Protein AF-0000000084947543 (afdb_homodimer)

Secondary structure (DSSP, 8-state):
--EEEEEESSHHHHHHHHHHHHT-SS-SSEEEEEE--SSHHHHHHHHHTPPS-SEEEEEEEEEEES-GGGS-GGGSTT-EEEEEEEEETT----TT-TT--EE----SSS-EEEEEE-SS---S--PPTT-EEESSHHHHHHHS-TT-EEEEEEEEEES-SS---HHHHTTT---HHHHHHHTT-/--EEEEEESSHHHHHHHHHHHHT-SS-SSEEEEEE--SSHHHHHHHHHTPPS-SEEEEEEEEEEES-GGGS-GGGSTT-EEEEEEEEETT----TT-TT--EE---SSSS-EEEEEE-SS---S--PPTT-EEESSHHHHHHHS-TT-EEEEEEEEEES-SS---HHHHTTT---HHHHHHHHT-

Organism: Flavobacterium columnare (strain ATCC 49512 / CIP 103533 / TG 44/87) (NCBI:txid1041826)

pLDDT: mean 93.71, std 7.6, range [61.91, 98.94]

Nearest PDB structures (foldseek):
  4n0p-assembly5_E  TM=3.320E-01  e=2.459E-01  Caulobacter vibrioides CB15
  2jzo-assembly1_A  TM=3.786E-01  e=2.199E+00  Escherichia coli
  2jzn-assembly1_B  TM=3.788E-01  e=2.199E+00  Escherichia coli
  6vga-assembly1_A  TM=4.337E-01  e=5.154E+00  synthetic construct
  4n0p-assembly5_E  TM=3.320E-01  e=1.401E-01  Caulobacter vibrioides CB15

Structure (mmCIF, N/CA/C/O backbone):
data_AF-0000000084947543-model_v1
#
loop_
_entity.id
_entity.type
_entity.pdbx_description
1 polymer 'Nucleoside phosphorylase domain-containing protein'
#
loop_
_atom_site.group_PDB
_atom_site.id
_atom_site.type_symbol
_atom_site.label_atom_id
_atom_site.label_alt_id
_atom_site.label_comp_id
_atom_site.label_asym_id
_atom_site.label_entity_id
_atom_site.label_seq_id
_atom_site.pdbx_PDB_ins_code
_atom_site.Cartn_x
_atom_site.Cartn_y
_atom_site.Cartn_z
_atom_site.occupancy
_atom_site.B_iso_or_equiv
_atom_site.auth_seq_id
_atom_site.auth_comp_id
_atom_site.auth_asym_id
_atom_site.auth_atom_id
_atom_site.pdbx_PDB_model_num
ATOM 1 N N . MET A 1 1 ? 22.375 20.359 12.75 1 90.81 1 MET A N 1
ATOM 2 C CA . MET A 1 1 ? 21.719 20.594 11.461 1 90.81 1 MET A CA 1
ATOM 3 C C . MET A 1 1 ? 21.406 19.281 10.766 1 90.81 1 MET A C 1
ATOM 5 O O . MET A 1 1 ? 22.297 18.484 10.484 1 90.81 1 MET A O 1
ATOM 9 N N . ALA A 1 2 ? 20.062 19 10.68 1 95.94 2 ALA A N 1
ATOM 10 C CA . ALA A 1 2 ? 19.625 17.766 10.031 1 95.94 2 ALA A CA 1
ATOM 11 C C . ALA A 1 2 ? 19.125 18.047 8.617 1 95.94 2 ALA A C 1
ATOM 13 O O . ALA A 1 2 ? 18.641 19.141 8.32 1 95.94 2 ALA A O 1
ATOM 14 N N . LYS A 1 3 ? 19.375 17.094 7.762 1 98.12 3 LYS A N 1
ATOM 15 C CA . LYS A 1 3 ? 18.734 17.078 6.453 1 98.12 3 LYS A CA 1
ATOM 16 C C . LYS A 1 3 ? 17.328 16.484 6.531 1 98.12 3 LYS A C 1
ATOM 18 O O . LYS A 1 3 ? 17.172 15.281 6.758 1 98.12 3 LYS A O 1
ATOM 23 N N . ILE A 1 4 ? 16.344 17.328 6.285 1 98.5 4 ILE A N 1
ATOM 24 C CA . ILE A 1 4 ? 14.969 16.906 6.473 1 98.5 4 ILE A CA 1
ATOM 25 C C . ILE A 1 4 ? 14.25 16.859 5.121 1 98.5 4 ILE A C 1
ATOM 27 O O . ILE A 1 4 ? 14.297 17.828 4.363 1 98.5 4 ILE A O 1
ATOM 31 N N . ILE A 1 5 ? 13.68 15.734 4.805 1 98.88 5 ILE A N 1
ATOM 32 C CA . ILE A 1 5 ? 12.758 15.648 3.676 1 98.88 5 ILE A CA 1
ATOM 33 C C . ILE A 1 5 ? 11.336 15.891 4.16 1 98.88 5 ILE A C 1
ATOM 35 O O . ILE A 1 5 ? 10.875 15.258 5.113 1 98.88 5 ILE A O 1
ATOM 39 N N . ILE A 1 6 ? 10.68 16.812 3.555 1 98.88 6 ILE A N 1
ATOM 40 C CA . ILE A 1 6 ? 9.234 16.938 3.734 1 98.88 6 ILE A CA 1
ATOM 41 C C . ILE A 1 6 ? 8.508 16.328 2.543 1 98.88 6 ILE A C 1
ATOM 43 O O . ILE A 1 6 ? 8.617 16.812 1.417 1 98.88 6 ILE A O 1
ATOM 47 N N . LEU A 1 7 ? 7.852 15.266 2.795 1 98.88 7 LEU A N 1
ATOM 48 C CA . LEU A 1 7 ? 7.055 14.562 1.793 1 98.88 7 LEU A CA 1
ATOM 49 C C . LEU A 1 7 ? 5.613 15.07 1.796 1 98.88 7 LEU A C 1
ATOM 51 O O . LEU A 1 7 ? 4.93 14.992 2.818 1 98.88 7 LEU A O 1
ATOM 55 N N . THR A 1 8 ? 5.16 15.586 0.722 1 98.75 8 THR A N 1
ATOM 56 C CA . THR A 1 8 ? 3.789 16.078 0.616 1 98.75 8 THR A CA 1
ATOM 57 C C . THR A 1 8 ? 3.023 15.312 -0.462 1 98.75 8 THR A C 1
ATOM 59 O O . THR A 1 8 ? 3.566 15.031 -1.532 1 98.75 8 THR A O 1
ATOM 62 N N . PRO A 1 9 ? 1.768 15.078 -0.259 1 96.44 9 PRO A N 1
ATOM 63 C CA . PRO A 1 9 ? 0.987 14.352 -1.264 1 96.44 9 PRO A CA 1
ATOM 64 C C . PRO A 1 9 ? 0.654 15.203 -2.482 1 96.44 9 PRO A C 1
ATOM 66 O O . PRO A 1 9 ? 0.551 14.688 -3.598 1 96.44 9 PRO A O 1
ATOM 69 N N . MET A 1 10 ? 0.485 16.516 -2.322 1 95.62 10 MET A N 1
ATOM 70 C CA . MET A 1 10 ? 0.017 17.359 -3.41 1 95.62 10 MET A CA 1
ATOM 71 C C . MET A 1 10 ? 0.972 18.531 -3.637 1 95.62 10 MET A C 1
ATOM 73 O O . MET A 1 10 ? 1.604 19.016 -2.693 1 95.62 10 MET A O 1
ATOM 77 N N . GLU A 1 11 ? 0.903 19.078 -4.848 1 96.5 11 GLU A N 1
ATOM 78 C CA . GLU A 1 11 ? 1.71 20.234 -5.215 1 96.5 11 GLU A CA 1
ATOM 79 C C . GLU A 1 11 ? 1.32 21.469 -4.395 1 96.5 11 GLU A C 1
ATOM 81 O O . GLU A 1 11 ? 2.184 22.25 -3.982 1 96.5 11 GLU A O 1
ATOM 86 N N . ILE A 1 12 ? 0.091 21.609 -4.137 1 96.75 12 ILE A N 1
ATOM 87 C CA . ILE A 1 12 ? -0.371 22.766 -3.373 1 96.75 12 ILE A CA 1
ATOM 88 C C . ILE A 1 12 ? 0.227 22.734 -1.969 1 96.75 12 ILE A C 1
ATOM 90 O O . ILE A 1 12 ? 0.534 23.781 -1.391 1 96.75 12 ILE A O 1
ATOM 94 N N . GLU A 1 13 ? 0.415 21.578 -1.429 1 98.19 13 GLU A N 1
ATOM 95 C CA . GLU A 1 13 ? 1.025 21.438 -0.111 1 98.19 13 GLU A CA 1
ATOM 96 C C . GLU A 1 13 ? 2.506 21.812 -0.145 1 98.19 13 GLU A C 1
ATOM 98 O O . GLU A 1 13 ? 3.01 22.453 0.779 1 98.19 13 GLU A O 1
ATOM 103 N N . LYS A 1 14 ? 3.152 21.375 -1.197 1 98.69 14 LYS A N 1
ATOM 104 C CA . LYS A 1 14 ? 4.539 21.797 -1.386 1 98.69 14 LYS A CA 1
ATOM 105 C C . LYS A 1 14 ? 4.672 23.312 -1.372 1 98.69 14 LYS A C 1
ATOM 107 O O . LYS A 1 14 ? 5.535 23.859 -0.684 1 98.69 14 LYS A O 1
ATOM 112 N N . LYS A 1 15 ? 3.811 23.922 -2.086 1 98.38 15 LYS A N 1
ATOM 113 C CA . LYS A 1 15 ? 3.852 25.375 -2.154 1 98.38 15 LYS A CA 1
ATOM 114 C C . LYS A 1 15 ? 3.627 26 -0.78 1 98.38 15 LYS A C 1
ATOM 116 O O . LYS A 1 15 ? 4.27 27 -0.431 1 98.38 15 LYS A O 1
ATOM 121 N N . LYS A 1 16 ? 2.793 25.438 -0.05 1 98.56 16 LYS A N 1
ATOM 122 C CA . LYS A 1 16 ? 2.518 25.953 1.289 1 98.56 16 LYS A CA 1
ATOM 123 C C . LYS A 1 16 ? 3.721 25.766 2.209 1 98.56 16 LYS A C 1
ATOM 125 O O . LYS A 1 16 ? 4.031 26.625 3.023 1 98.56 16 LYS A O 1
ATOM 130 N N . VAL A 1 17 ? 4.383 24.656 2.084 1 98.75 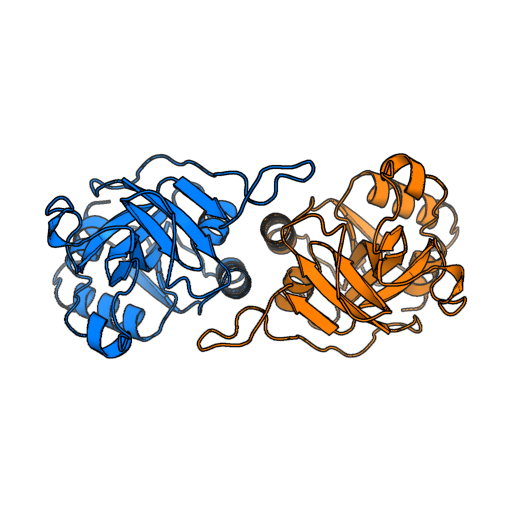17 VAL A N 1
ATOM 131 C CA . VAL A 1 17 ? 5.602 24.422 2.854 1 98.75 17 VAL A CA 1
ATOM 132 C C . VAL A 1 17 ? 6.672 25.438 2.451 1 98.75 17 VAL A C 1
ATOM 134 O O . VAL A 1 17 ? 7.328 26.031 3.312 1 98.75 17 VAL A O 1
ATOM 137 N N . GLU A 1 18 ? 6.828 25.609 1.174 1 98.5 18 GLU A N 1
ATOM 138 C CA . GLU A 1 18 ? 7.812 26.562 0.676 1 98.5 18 GLU A CA 1
ATOM 139 C C . GLU A 1 18 ? 7.535 27.969 1.205 1 98.5 18 GLU A C 1
ATOM 141 O O . GLU A 1 18 ? 8.461 28.672 1.618 1 98.5 18 GLU A O 1
ATOM 146 N N . THR A 1 19 ? 6.301 28.312 1.148 1 98.44 19 THR A N 1
ATOM 147 C CA . THR A 1 19 ? 5.91 29.609 1.665 1 98.44 19 THR A CA 1
ATOM 148 C C . THR A 1 19 ? 6.234 29.734 3.152 1 98.44 19 THR A C 1
ATOM 150 O O . THR A 1 19 ? 6.766 30.75 3.6 1 98.44 19 THR A O 1
ATOM 153 N N . ALA A 1 20 ? 5.961 28.734 3.906 1 98.44 20 ALA A N 1
ATOM 154 C CA . ALA A 1 20 ? 6.242 28.734 5.34 1 98.44 20 ALA A CA 1
ATOM 155 C C . ALA A 1 20 ? 7.738 28.875 5.602 1 98.44 20 ALA A C 1
ATOM 157 O O . ALA A 1 20 ? 8.156 29.672 6.445 1 98.44 20 ALA A O 1
ATOM 158 N N . LEU A 1 21 ? 8.539 28.125 4.871 1 98.19 21 LEU A N 1
ATOM 159 C CA . LEU A 1 21 ? 9.984 28.156 5.039 1 98.19 21 LEU A CA 1
ATOM 160 C C . LEU A 1 21 ? 10.539 29.531 4.703 1 98.19 21 LEU A C 1
ATOM 162 O O . LEU A 1 21 ? 11.453 30.016 5.375 1 98.19 21 LEU A O 1
ATOM 166 N N . SER A 1 22 ? 9.969 30.141 3.691 1 97.69 22 SER A N 1
ATOM 167 C CA . SER A 1 22 ? 10.461 31.438 3.232 1 97.69 22 SER A CA 1
ATOM 168 C C . SER A 1 22 ? 10.18 32.531 4.266 1 97.69 22 SER A C 1
ATOM 170 O O . SER A 1 22 ? 10.797 33.594 4.227 1 97.69 22 SER A O 1
ATOM 172 N N . GLN A 1 23 ? 9.273 32.281 5.113 1 97.12 23 GLN A N 1
ATOM 173 C CA . GLN A 1 23 ? 8.914 33.25 6.129 1 97.12 23 GLN A CA 1
ATOM 174 C C . GLN A 1 23 ? 9.883 33.219 7.309 1 97.12 23 GLN A C 1
ATOM 176 O O . GLN A 1 23 ? 9.867 34.094 8.164 1 97.12 23 GLN A O 1
ATOM 181 N N . LEU A 1 24 ? 10.672 32.156 7.316 1 95.69 24 LEU A N 1
ATOM 182 C CA . LEU A 1 24 ? 11.633 32 8.406 1 95.69 24 LEU A CA 1
ATOM 183 C C . LEU A 1 24 ? 13.031 32.406 7.961 1 95.69 24 LEU A C 1
ATOM 185 O O . LEU A 1 24 ? 13.492 32 6.891 1 95.69 24 LEU A O 1
ATOM 189 N N . SER A 1 25 ? 13.727 33.312 8.602 1 89.75 25 SER A N 1
ATOM 190 C CA . SER A 1 25 ? 15 33.875 8.188 1 89.75 25 SER A CA 1
ATOM 191 C C . SER A 1 25 ? 16.172 32.969 8.555 1 89.75 25 SER A C 1
ATOM 193 O O . SER A 1 25 ? 17.172 32.938 7.836 1 89.75 25 SER A O 1
ATOM 195 N N . ASN A 1 26 ? 16.094 32.281 9.633 1 90.88 26 ASN A N 1
ATOM 196 C CA . ASN A 1 26 ? 17.188 31.438 10.102 1 90.88 26 ASN A CA 1
ATOM 197 C C . ASN A 1 26 ? 16.734 30 10.344 1 90.88 26 ASN A C 1
ATOM 199 O O . ASN A 1 26 ? 16.359 29.641 11.461 1 90.88 26 ASN A O 1
ATOM 203 N N . LEU A 1 27 ? 16.906 29.219 9.305 1 95.06 27 LEU A N 1
ATOM 204 C CA . LEU A 1 27 ? 16.531 27.828 9.438 1 95.06 27 LEU A CA 1
ATOM 205 C C . LEU A 1 27 ? 17.625 27.016 10.125 1 95.06 27 LEU A C 1
ATOM 207 O O . LEU A 1 27 ? 18.812 27.172 9.797 1 95.06 27 LEU A O 1
ATOM 211 N N . THR A 1 28 ? 17.281 26.219 11.016 1 96.44 28 THR A N 1
ATOM 212 C CA . THR A 1 28 ? 18.203 25.344 11.734 1 96.44 28 THR A CA 1
ATOM 213 C C . THR A 1 28 ? 18.562 24.125 10.898 1 96.44 28 THR A C 1
ATOM 215 O O . THR A 1 28 ? 19.672 23.594 11.016 1 96.44 28 THR A O 1
ATOM 218 N N . HIS A 1 29 ? 17.625 23.719 10.086 1 97.56 29 HIS A N 1
ATOM 219 C CA . HIS A 1 29 ? 17.781 22.516 9.289 1 97.56 29 HIS A CA 1
ATOM 220 C C . HIS A 1 29 ? 17.75 22.844 7.797 1 97.56 29 HIS A C 1
ATOM 222 O O . HIS A 1 29 ? 17.484 23.969 7.406 1 97.56 29 HIS A O 1
ATOM 228 N N . SER A 1 30 ? 18.203 21.891 7.027 1 97.62 30 SER A N 1
ATOM 229 C CA . SER A 1 30 ? 18.016 21.969 5.582 1 97.62 30 SER A CA 1
ATOM 230 C C . SER A 1 30 ? 16.812 21.141 5.133 1 97.62 30 SER A C 1
ATOM 232 O O . SER A 1 30 ? 16.562 20.047 5.672 1 97.62 30 SER A O 1
ATOM 234 N N . TYR A 1 31 ? 16.172 21.703 4.203 1 98 31 TYR A N 1
ATOM 235 C CA . TYR A 1 31 ? 14.922 21.078 3.811 1 98 31 TYR A CA 1
ATOM 236 C C . TYR A 1 31 ? 14.922 20.75 2.322 1 98 31 TYR A C 1
ATOM 238 O O . TYR A 1 31 ? 15.398 21.531 1.505 1 98 31 TYR A O 1
ATOM 246 N N . HIS A 1 32 ? 14.445 19.578 1.98 1 98.5 32 HIS A N 1
ATOM 247 C CA . HIS A 1 32 ? 14.102 19.156 0.627 1 98.5 32 HIS A CA 1
ATOM 248 C C . HIS A 1 32 ? 12.656 18.672 0.548 1 98.5 32 HIS A C 1
ATOM 250 O O . HIS A 1 32 ? 12.25 17.797 1.303 1 98.5 32 HIS A O 1
ATOM 256 N N . ILE A 1 33 ? 11.891 19.312 -0.325 1 98.69 33 ILE A N 1
ATOM 257 C CA . ILE A 1 33 ? 10.477 18.984 -0.412 1 98.69 33 ILE A CA 1
ATOM 258 C C . ILE A 1 33 ? 10.234 18.047 -1.602 1 98.69 33 ILE A C 1
ATOM 260 O O . ILE A 1 33 ? 10.648 18.359 -2.725 1 98.69 33 ILE A O 1
ATOM 264 N N . VAL A 1 34 ? 9.562 16.922 -1.383 1 98.69 34 VAL A N 1
ATOM 265 C CA . VAL A 1 34 ? 9.234 15.938 -2.41 1 98.69 34 VAL A CA 1
ATOM 266 C C . VAL A 1 34 ? 7.723 15.742 -2.477 1 98.69 34 VAL A C 1
ATOM 268 O O . VAL A 1 34 ? 7.07 15.539 -1.449 1 98.69 34 VAL A O 1
ATOM 271 N N . VAL A 1 35 ? 7.18 15.859 -3.641 1 98.19 35 VAL A N 1
ATOM 272 C CA . VAL A 1 35 ? 5.766 15.57 -3.85 1 98.19 35 VAL A CA 1
ATOM 273 C C . VAL A 1 35 ? 5.586 14.102 -4.223 1 98.19 35 VAL A C 1
ATOM 275 O O . VAL A 1 35 ? 6.098 13.648 -5.254 1 98.19 35 VAL A O 1
ATOM 278 N N . SER A 1 36 ? 4.863 13.375 -3.414 1 96.06 36 SER A N 1
ATOM 279 C CA . SER A 1 36 ? 4.715 11.938 -3.637 1 96.06 36 SER A CA 1
ATOM 280 C C . SER A 1 36 ? 3.537 11.641 -4.559 1 96.06 36 SER A C 1
ATOM 282 O O . SER A 1 36 ? 3.562 10.664 -5.309 1 96.06 36 SER A O 1
ATOM 284 N N . GLY A 1 37 ? 2.527 12.461 -4.535 1 93.62 37 GLY A N 1
ATOM 285 C CA . GLY A 1 37 ? 1.223 12.062 -5.039 1 93.62 37 GLY A CA 1
ATOM 286 C C . GLY A 1 37 ? 0.333 11.453 -3.971 1 93.62 37 GLY A C 1
ATOM 287 O O . GLY A 1 37 ? 0.762 11.266 -2.83 1 93.62 37 GLY A O 1
ATOM 288 N N . ILE A 1 38 ? -0.858 11.117 -4.375 1 93 38 ILE A N 1
ATOM 289 C CA . ILE A 1 38 ? -1.858 10.688 -3.402 1 93 38 ILE A CA 1
ATOM 290 C C . ILE A 1 38 ? -2.072 9.18 -3.508 1 93 38 ILE A C 1
ATOM 292 O O . ILE A 1 38 ? -2.271 8.648 -4.605 1 93 38 ILE A O 1
ATOM 296 N N . GLY A 1 39 ? -1.998 8.586 -2.408 1 93.56 39 GLY A N 1
ATOM 297 C CA . GLY A 1 39 ? -2.316 7.168 -2.383 1 93.56 39 GLY A CA 1
ATOM 298 C C . GLY A 1 39 ? -1.229 6.324 -1.749 1 93.56 39 GLY A C 1
ATOM 299 O O . GLY A 1 39 ? -0.09 6.777 -1.603 1 93.56 39 GLY A O 1
ATOM 300 N N . ARG A 1 40 ? -1.516 5.098 -1.408 1 95.06 40 ARG A N 1
ATOM 301 C CA . ARG A 1 40 ? -0.632 4.195 -0.675 1 95.06 40 ARG A CA 1
ATOM 302 C C . ARG A 1 40 ? 0.532 3.74 -1.548 1 95.06 40 ARG A C 1
ATOM 304 O O . ARG A 1 40 ? 1.692 3.822 -1.137 1 95.06 40 ARG A O 1
ATOM 311 N N . GLU A 1 41 ? 0.244 3.383 -2.789 1 96.06 41 GLU A N 1
ATOM 312 C CA . GLU A 1 41 ? 1.297 2.836 -3.639 1 96.06 41 GLU A CA 1
ATOM 313 C C . GLU A 1 41 ? 2.254 3.93 -4.105 1 96.06 41 GLU A C 1
ATOM 315 O O . GLU A 1 41 ? 3.467 3.713 -4.176 1 96.06 41 GLU A O 1
ATOM 320 N N . ILE A 1 42 ? 1.704 5.047 -4.402 1 95.12 42 ILE A N 1
ATOM 321 C CA . ILE A 1 42 ? 2.582 6.113 -4.871 1 95.12 42 ILE A CA 1
ATOM 322 C C . ILE A 1 42 ? 3.436 6.625 -3.713 1 95.12 42 ILE A C 1
ATOM 324 O O . ILE A 1 42 ? 4.59 7.008 -3.906 1 95.12 42 ILE A O 1
ATOM 328 N N . THR A 1 43 ? 2.891 6.641 -2.533 1 96.88 43 THR A N 1
ATOM 329 C CA . THR A 1 43 ? 3.68 6.957 -1.346 1 96.88 43 THR A CA 1
ATOM 330 C C . THR A 1 43 ? 4.82 5.957 -1.172 1 96.88 43 THR A C 1
ATOM 332 O O . THR A 1 43 ? 5.969 6.352 -0.958 1 96.88 43 THR A O 1
ATOM 335 N N . ALA A 1 44 ? 4.484 4.715 -1.306 1 97.69 44 ALA A N 1
ATOM 336 C CA . ALA A 1 44 ? 5.5 3.67 -1.188 1 97.69 44 ALA A CA 1
ATOM 337 C C . ALA A 1 44 ? 6.598 3.852 -2.234 1 97.69 44 ALA A C 1
ATOM 339 O O . ALA A 1 44 ? 7.785 3.799 -1.911 1 97.69 44 ALA A O 1
ATOM 340 N N . LYS A 1 45 ? 6.195 4.086 -3.461 1 97.06 45 LYS A N 1
ATOM 341 C CA . LYS A 1 45 ? 7.156 4.258 -4.543 1 97.06 45 LYS A CA 1
ATOM 342 C C . LYS A 1 45 ? 8.086 5.438 -4.27 1 97.06 45 LYS A C 1
ATOM 344 O O . LYS A 1 45 ? 9.297 5.352 -4.508 1 97.06 45 LYS A O 1
ATOM 349 N N . THR A 1 46 ? 7.516 6.477 -3.805 1 97.94 46 THR A N 1
ATOM 350 C CA . THR A 1 46 ? 8.312 7.66 -3.506 1 97.94 46 THR A CA 1
ATOM 351 C C . THR A 1 46 ? 9.297 7.379 -2.371 1 97.94 46 THR A C 1
ATOM 353 O O . THR A 1 46 ? 10.461 7.77 -2.443 1 97.94 46 THR A O 1
ATOM 356 N N . LEU A 1 47 ? 8.82 6.652 -1.327 1 98 47 LEU A N 1
ATOM 357 C CA . LEU A 1 47 ? 9.688 6.324 -0.197 1 98 47 LEU A CA 1
ATOM 358 C C . LEU A 1 47 ? 10.859 5.457 -0.644 1 98 47 LEU A C 1
ATOM 360 O O . LEU A 1 47 ? 11.969 5.594 -0.127 1 98 47 LEU A O 1
ATOM 364 N N . MET A 1 48 ? 10.625 4.59 -1.643 1 95.75 48 MET A N 1
ATOM 365 C CA . MET A 1 48 ? 11.656 3.695 -2.168 1 95.75 48 MET A CA 1
ATOM 366 C C . MET A 1 48 ? 12.766 4.484 -2.854 1 95.75 48 MET A C 1
ATOM 368 O O . MET A 1 48 ? 13.867 3.977 -3.041 1 95.75 48 MET A O 1
ATOM 372 N N . ASN A 1 49 ? 12.445 5.727 -3.205 1 96.31 49 ASN A N 1
ATOM 373 C CA . ASN A 1 49 ? 13.367 6.457 -4.066 1 96.31 49 ASN A CA 1
ATOM 374 C C . ASN A 1 49 ? 13.812 7.77 -3.424 1 96.31 49 ASN A C 1
ATOM 376 O O . ASN A 1 49 ? 14.312 8.664 -4.109 1 96.31 49 ASN A O 1
ATOM 380 N N . LEU A 1 50 ? 13.633 7.875 -2.133 1 97.38 50 LEU A N 1
ATOM 381 C CA . LEU A 1 50 ? 14.031 9.109 -1.465 1 97.38 50 LEU A CA 1
ATOM 382 C C . LEU A 1 50 ? 15.555 9.242 -1.434 1 97.38 50 LEU A C 1
ATOM 384 O O . LEU A 1 50 ? 16.266 8.258 -1.23 1 97.38 50 LEU A O 1
ATOM 388 N N . PRO A 1 51 ? 16.062 10.453 -1.6 1 96.62 51 PRO A N 1
ATOM 389 C CA . PRO A 1 51 ? 17.484 10.664 -1.399 1 96.62 51 PRO A CA 1
ATOM 390 C C . PRO A 1 51 ? 17.906 10.531 0.063 1 96.62 51 PRO A C 1
ATOM 392 O O . PRO A 1 51 ? 17.047 10.438 0.948 1 96.62 51 PRO A O 1
ATOM 395 N N . ALA A 1 52 ? 19.203 10.453 0.237 1 96.88 52 ALA A N 1
ATOM 396 C CA . ALA A 1 52 ? 19.734 10.367 1.598 1 96.88 52 ALA A CA 1
ATOM 397 C C . ALA A 1 52 ? 19.219 11.523 2.451 1 96.88 52 ALA A C 1
ATOM 399 O O . ALA A 1 52 ? 19.156 12.672 1.989 1 96.88 52 ALA A O 1
ATOM 400 N N . HIS A 1 53 ? 18.828 11.211 3.678 1 98.19 53 HIS A N 1
ATOM 401 C CA . HIS A 1 53 ? 18.281 12.188 4.613 1 98.19 53 HIS A CA 1
ATOM 402 C C . HIS A 1 53 ? 18.391 11.695 6.055 1 98.19 53 HIS A C 1
ATOM 404 O O . HIS A 1 53 ? 18.609 10.5 6.293 1 98.19 53 HIS A O 1
ATOM 410 N N . ASP A 1 54 ? 18.297 12.617 6.957 1 98.38 54 ASP A N 1
ATOM 411 C CA . ASP A 1 54 ? 18.328 12.281 8.375 1 98.38 54 ASP A CA 1
ATOM 412 C C . ASP A 1 54 ? 16.922 12.047 8.914 1 98.38 54 ASP A C 1
ATOM 414 O O . ASP A 1 54 ? 16.734 11.281 9.867 1 98.38 54 ASP A O 1
ATOM 418 N N . LEU A 1 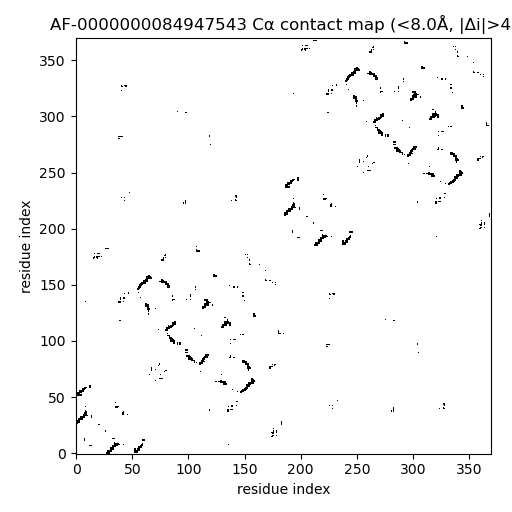55 ? 15.969 12.727 8.359 1 98.56 55 LEU A N 1
ATOM 419 C CA . LEU A 1 55 ? 14.586 12.719 8.82 1 98.56 55 LEU A CA 1
ATOM 420 C C . LEU A 1 55 ? 13.625 12.93 7.656 1 98.56 55 LEU A C 1
ATOM 422 O O . LEU A 1 55 ? 13.867 13.781 6.797 1 98.56 55 LEU A O 1
ATOM 426 N N . CYS A 1 56 ? 12.586 12.133 7.613 1 98.81 56 CYS A N 1
ATOM 427 C CA . CYS A 1 56 ? 11.5 12.328 6.66 1 98.81 56 CYS A CA 1
ATOM 428 C C . CYS A 1 56 ? 10.188 12.594 7.383 1 98.81 56 CYS A C 1
ATOM 430 O O . CYS A 1 56 ? 9.789 11.828 8.258 1 98.81 56 CYS A O 1
ATOM 432 N N . VAL A 1 57 ? 9.547 13.625 7.031 1 98.88 57 VAL A N 1
ATOM 433 C CA . VAL A 1 57 ? 8.258 13.984 7.605 1 98.88 57 VAL A CA 1
ATOM 434 C C . VAL A 1 57 ? 7.195 14.008 6.512 1 98.88 57 VAL A C 1
ATOM 436 O O . VAL A 1 57 ? 7.309 14.758 5.539 1 98.88 57 VAL A O 1
ATOM 439 N N . LEU A 1 58 ? 6.223 13.172 6.672 1 98.94 58 LEU A N 1
ATOM 440 C CA . LEU A 1 58 ? 5.035 13.297 5.832 1 98.94 58 LEU A CA 1
ATOM 441 C C . LEU A 1 58 ? 4.145 14.438 6.316 1 98.94 58 LEU A C 1
ATOM 443 O O . LEU A 1 58 ? 3.658 14.414 7.449 1 98.94 58 LEU A O 1
ATOM 447 N N . MET A 1 59 ? 3.984 15.391 5.48 1 98.81 59 MET A N 1
ATOM 448 C CA . MET A 1 59 ? 3.209 16.562 5.844 1 98.81 59 MET A CA 1
ATOM 449 C C . MET A 1 59 ? 2.16 16.875 4.785 1 98.81 59 MET A C 1
ATOM 451 O O . MET A 1 59 ? 2.475 16.938 3.594 1 98.81 59 MET A O 1
ATOM 455 N N . GLY A 1 60 ? 0.932 17.031 5.156 1 98.19 60 GLY A N 1
ATOM 456 C CA . GLY A 1 60 ? -0.132 17.375 4.227 1 98.19 60 GLY A CA 1
ATOM 457 C C . GLY A 1 60 ? -1.475 17.578 4.902 1 98.19 60 GLY A C 1
ATOM 458 O O . GLY A 1 60 ? -1.562 17.578 6.133 1 98.19 60 GLY A O 1
ATOM 459 N N . PHE A 1 61 ? -2.477 17.828 4.117 1 96.81 61 PHE A N 1
ATOM 460 C CA . PHE A 1 61 ? -3.834 18.062 4.598 1 96.81 61 PHE A CA 1
ATOM 461 C C . PHE A 1 61 ? -4.461 16.766 5.109 1 96.81 61 PHE A C 1
ATOM 463 O O . PHE A 1 61 ? -4.109 15.68 4.652 1 96.81 61 PHE A O 1
ATOM 470 N N . ALA A 1 62 ? -5.348 16.906 6.059 1 95.69 62 ALA A N 1
ATOM 471 C CA . ALA A 1 62 ? -6.18 15.781 6.473 1 95.69 62 ALA A CA 1
ATOM 472 C C . ALA A 1 62 ? -7.547 16.266 6.961 1 95.69 62 ALA A C 1
ATOM 474 O O . ALA A 1 62 ? -7.68 17.391 7.445 1 95.69 62 ALA A O 1
ATOM 475 N N . ALA A 1 63 ? -8.477 15.43 6.754 1 94.62 63 ALA A N 1
ATOM 476 C CA . ALA A 1 63 ? -9.812 15.664 7.309 1 94.62 63 ALA A CA 1
ATOM 477 C C . ALA A 1 63 ? -9.922 15.094 8.719 1 94.62 63 ALA A C 1
ATOM 479 O O . ALA A 1 63 ? -9.289 14.086 9.039 1 94.62 63 ALA A O 1
ATOM 480 N N . ILE A 1 64 ? -10.688 15.688 9.5 1 95.81 64 ILE A N 1
ATOM 481 C CA . ILE A 1 64 ? -10.953 15.172 10.836 1 95.81 64 ILE A CA 1
ATOM 482 C C . ILE A 1 64 ? -12.461 15 11.039 1 95.81 64 ILE A C 1
ATOM 484 O O . ILE A 1 64 ? -13.25 15.82 10.562 1 95.81 64 ILE A O 1
ATOM 488 N N . VAL A 1 65 ? -12.828 14 11.773 1 95.38 65 VAL A N 1
ATOM 489 C CA . VAL A 1 65 ? -14.234 13.719 12.023 1 95.38 65 VAL A CA 1
ATOM 490 C C . VAL A 1 65 ? -14.727 14.586 13.18 1 95.38 65 VAL A C 1
ATOM 492 O O . VAL A 1 65 ? -14.148 14.57 14.273 1 95.38 65 VAL A O 1
ATOM 495 N N . GLY A 1 66 ? -15.805 15.281 12.977 1 95.19 66 GLY A N 1
ATOM 496 C CA . GLY A 1 66 ? -16.406 16.172 13.969 1 95.19 66 GLY A CA 1
ATOM 497 C C . GLY A 1 66 ? -16.734 17.547 13.414 1 95.19 66 GLY A C 1
ATOM 498 O O . GLY A 1 66 ? -16.234 17.922 12.359 1 95.19 66 GLY A O 1
ATOM 499 N N . LYS A 1 67 ? -17.578 18.281 14.219 1 93.25 67 LYS A N 1
ATOM 500 C CA . LYS A 1 67 ? -17.859 19.672 13.891 1 93.25 67 LYS A CA 1
ATOM 501 C C . LYS A 1 67 ? -16.828 20.609 14.5 1 93.25 67 LYS A C 1
ATOM 503 O O . LYS A 1 67 ? -16.516 20.5 15.688 1 93.25 67 LYS A O 1
ATOM 508 N N . GLU A 1 68 ? -16.391 21.422 13.602 1 94 68 GLU A N 1
ATOM 509 C CA . GLU A 1 68 ? -15.336 22.328 14.078 1 94 68 GLU A CA 1
ATOM 510 C C . GLU A 1 68 ? -15.75 23.016 15.367 1 94 68 GLU A C 1
ATOM 512 O O . GLU A 1 68 ? -14.961 23.125 16.297 1 94 68 GLU A O 1
ATOM 517 N N . SER A 1 69 ? -16.969 23.406 15.445 1 94.94 69 SER A N 1
ATOM 518 C CA . SER A 1 69 ? -17.469 24.172 16.578 1 94.94 69 SER A CA 1
ATOM 519 C C . SER A 1 69 ? -17.5 23.344 17.859 1 94.94 69 SER A C 1
ATOM 521 O O . SER A 1 69 ? -17.562 23.875 18.953 1 94.94 69 SER A O 1
ATOM 523 N N . GLU A 1 70 ? -17.438 22.078 17.703 1 95.56 70 GLU A N 1
ATOM 524 C CA . GLU A 1 70 ? -17.547 21.188 18.859 1 95.56 70 GLU A CA 1
ATOM 525 C C . GLU A 1 70 ? -16.188 20.594 19.234 1 95.56 70 GLU A C 1
ATOM 527 O O . GLU A 1 70 ? -16.078 19.906 20.25 1 95.56 70 GLU A O 1
ATOM 532 N N . LEU A 1 71 ? -15.234 20.828 18.422 1 96.94 71 LEU A N 1
ATOM 533 C CA . LEU A 1 71 ? -13.891 20.328 18.688 1 96.94 71 LEU A CA 1
ATOM 534 C C . LEU A 1 71 ? -13.07 21.344 19.484 1 96.94 71 LEU A C 1
ATOM 536 O O . LEU A 1 71 ? -13.359 22.531 19.453 1 96.94 71 LEU A O 1
ATOM 540 N N . PRO A 1 72 ? -12.102 20.797 20.234 1 96.94 72 PRO A N 1
ATOM 541 C CA . PRO A 1 72 ? -11.203 21.734 20.922 1 96.94 72 PRO A CA 1
ATOM 542 C C . PRO A 1 72 ? -10.508 22.688 19.953 1 96.94 72 PRO A C 1
ATOM 544 O O . PRO A 1 72 ? -10.25 22.328 18.797 1 96.94 72 PRO A O 1
ATOM 547 N N . PRO A 1 73 ? -10.094 23.859 20.484 1 96.81 73 PRO A N 1
ATOM 548 C CA . PRO A 1 73 ? -9.516 24.891 19.625 1 96.81 73 PRO A CA 1
ATOM 549 C C . PRO A 1 73 ? -8.234 24.438 18.938 1 96.81 73 PRO A C 1
ATOM 551 O O . PRO A 1 73 ? -7.922 24.906 17.844 1 96.81 73 PRO A O 1
ATOM 554 N N . TYR A 1 74 ? -7.527 23.594 19.578 1 97 74 TYR A N 1
ATOM 555 C CA . TYR A 1 74 ? -6.262 23.141 19 1 97 74 TYR A CA 1
ATOM 556 C C . TYR A 1 74 ? -6.5 22.234 17.812 1 97 74 TYR A C 1
ATOM 558 O O . TYR A 1 74 ? -5.562 21.875 17.094 1 97 74 TYR A O 1
ATOM 566 N N . LEU A 1 75 ? -7.809 21.875 17.531 1 98.06 75 LEU A N 1
ATOM 567 C CA . LEU A 1 75 ? -8.18 21.062 16.375 1 98.06 75 LEU A CA 1
ATOM 568 C C . LEU A 1 75 ? -8.977 21.891 15.375 1 98.06 75 LEU A C 1
ATOM 570 O O . LEU A 1 75 ? -9.844 21.359 14.68 1 98.06 75 LEU A O 1
ATOM 574 N N . ALA A 1 76 ? -8.703 23.172 15.273 1 97.19 76 ALA A N 1
ATOM 575 C CA . ALA A 1 76 ? -9.367 24.062 14.328 1 97.19 76 ALA A CA 1
ATOM 576 C C . ALA A 1 76 ? -8.758 23.938 12.938 1 97.19 76 ALA A C 1
ATOM 578 O O . ALA A 1 76 ? -7.695 23.328 12.766 1 97.19 76 ALA A O 1
ATOM 579 N N . LEU A 1 77 ? -9.5 24.516 11.992 1 96.94 77 LEU A N 1
ATOM 580 C CA . LEU A 1 77 ? -9.016 24.562 10.609 1 96.94 77 LEU A CA 1
ATOM 581 C C . LEU A 1 77 ? -7.617 25.172 10.547 1 96.94 77 LEU A C 1
ATOM 583 O O . LEU A 1 77 ? -7.359 26.219 11.148 1 96.94 77 LEU A O 1
ATOM 587 N N . GLY A 1 78 ? -6.691 24.438 9.852 1 98.06 78 GLY A N 1
ATOM 588 C CA . GLY A 1 78 ? -5.348 24.938 9.641 1 98.06 78 GLY A CA 1
ATOM 589 C C . GLY A 1 78 ? -4.375 24.547 10.734 1 98.06 78 GLY A C 1
ATOM 590 O O . GLY A 1 78 ? -3.17 24.766 10.617 1 98.06 78 GLY A O 1
ATOM 591 N N . LYS A 1 79 ? -4.848 23.953 11.797 1 98.44 79 LYS A N 1
ATOM 592 C CA . LYS A 1 79 ? -3.982 23.578 12.906 1 98.44 79 LYS A CA 1
ATOM 593 C C . LYS A 1 79 ? -3.23 22.281 12.602 1 98.44 79 LYS A C 1
ATOM 595 O O . LYS A 1 79 ? -3.803 21.344 12.047 1 98.44 79 LYS A O 1
ATOM 600 N N . PRO A 1 80 ? -1.972 22.25 12.938 1 98.75 80 PRO A N 1
ATOM 601 C CA . PRO A 1 80 ? -1.189 21.031 12.734 1 98.75 80 PRO A CA 1
ATOM 602 C C . PRO A 1 80 ? -1.365 20.016 13.867 1 98.75 80 PRO A C 1
ATOM 604 O O . PRO A 1 80 ? -1.494 20.406 15.031 1 98.75 80 PRO A O 1
ATOM 607 N N . ILE A 1 81 ? -1.343 18.812 13.555 1 98.81 81 ILE A N 1
ATOM 608 C CA . ILE A 1 81 ? -1.377 17.688 14.492 1 98.81 81 ILE A CA 1
ATOM 609 C C . ILE A 1 81 ? -0.354 16.641 14.078 1 98.81 81 ILE A C 1
ATOM 611 O O . ILE A 1 81 ? 0.068 16.594 12.922 1 98.81 81 ILE A O 1
ATOM 615 N N . GLU A 1 82 ? 0.119 15.805 15.031 1 98.88 82 GLU A N 1
ATOM 616 C CA . GLU A 1 82 ? 0.987 14.672 14.742 1 98.88 82 GLU A CA 1
ATOM 617 C C . GLU A 1 82 ? 0.203 13.359 14.758 1 98.88 82 GLU A C 1
ATOM 619 O O . GLU A 1 82 ? -0.636 13.141 15.633 1 98.88 82 GLU A O 1
ATOM 624 N N . ILE A 1 83 ? 0.424 12.555 13.797 1 98.81 83 ILE A N 1
ATOM 625 C CA . ILE A 1 83 ? -0.211 11.242 13.766 1 98.81 83 ILE A CA 1
ATOM 626 C C . ILE A 1 83 ? 0.672 10.227 14.484 1 98.81 83 ILE A C 1
ATOM 628 O O . ILE A 1 83 ? 1.808 9.977 14.07 1 98.81 83 ILE A O 1
ATOM 632 N N . THR A 1 84 ? 0.11 9.594 15.523 1 98.56 84 THR A N 1
ATOM 633 C CA . THR A 1 84 ? 0.91 8.656 16.297 1 98.56 84 THR A CA 1
ATOM 634 C C . THR A 1 84 ? 0.301 7.262 16.266 1 98.56 84 THR A C 1
ATOM 636 O O . THR A 1 84 ? 0.864 6.316 16.812 1 98.56 84 THR A O 1
ATOM 639 N N . ASN A 1 85 ? -0.854 7.141 15.641 1 97.88 85 ASN A N 1
ATOM 640 C CA . ASN A 1 85 ? -1.528 5.871 15.391 1 97.88 85 ASN A CA 1
ATOM 641 C C . ASN A 1 85 ? -2.189 5.848 14.016 1 97.88 85 ASN A C 1
ATOM 643 O O . ASN A 1 85 ? -2.816 6.828 13.609 1 97.88 85 ASN A O 1
ATOM 647 N N . ALA A 1 86 ? -1.982 4.773 13.328 1 97.12 86 ALA A N 1
ATOM 648 C CA . ALA A 1 86 ? -2.584 4.676 12 1 97.12 86 ALA A CA 1
ATOM 649 C C . ALA A 1 86 ? -3.125 3.271 11.742 1 97.12 86 ALA A C 1
ATOM 651 O O . ALA A 1 86 ? -2.512 2.279 12.148 1 97.12 86 ALA A O 1
ATOM 652 N N . SER A 1 87 ? -4.211 3.217 11.078 1 94.75 87 SER A N 1
ATOM 653 C CA . SER A 1 87 ? -4.805 1.964 10.617 1 94.75 87 SER A CA 1
ATOM 654 C C . SER A 1 87 ? -5.465 2.135 9.25 1 94.75 87 SER A C 1
ATOM 656 O O . SER A 1 87 ? -5.605 3.256 8.758 1 94.75 87 SER A O 1
ATOM 658 N N . LEU A 1 88 ? -5.773 1.046 8.656 1 92.69 88 LEU A N 1
ATOM 659 C CA . LEU A 1 88 ? -6.5 1.087 7.395 1 92.69 88 LEU A CA 1
ATOM 660 C C . LEU A 1 88 ? -8 1.221 7.633 1 92.69 88 LEU A C 1
ATOM 662 O O . LEU A 1 88 ? -8.547 0.584 8.539 1 92.69 88 LEU A O 1
ATOM 666 N N . TYR A 1 89 ? -8.578 2.008 6.836 1 87.5 89 TYR A N 1
ATOM 667 C CA . TYR A 1 89 ? -10.031 2.141 6.879 1 87.5 89 TYR A CA 1
ATOM 668 C C . TYR A 1 89 ? -10.711 0.803 6.617 1 87.5 89 TYR A C 1
ATOM 670 O O . TYR A 1 89 ? -10.414 0.128 5.633 1 87.5 89 TYR A O 1
ATOM 678 N N . GLY A 1 90 ? -11.539 0.418 7.531 1 78.69 90 GLY A N 1
ATOM 679 C CA . GLY A 1 90 ? -12.281 -0.826 7.383 1 78.69 90 GLY A CA 1
ATOM 680 C C . GLY A 1 90 ? -11.516 -2.037 7.887 1 78.69 90 GLY A C 1
ATOM 681 O O . GLY A 1 90 ? -11.961 -3.172 7.719 1 78.69 90 GLY A O 1
ATOM 682 N N . TYR A 1 91 ? -10.383 -1.794 8.422 1 80.69 91 TYR A N 1
ATOM 683 C CA . TYR A 1 91 ? -9.648 -2.928 8.969 1 80.69 91 TYR A CA 1
ATOM 684 C C . TYR A 1 91 ? -10.469 -3.645 10.039 1 80.69 91 TYR A C 1
ATOM 686 O O . TYR A 1 91 ? -10.984 -3.014 10.961 1 80.69 91 TYR A O 1
ATOM 694 N N . GLU A 1 92 ? -10.633 -4.871 9.898 1 76 92 GLU A N 1
ATOM 695 C CA . GLU A 1 92 ? -11.43 -5.66 10.828 1 76 92 GLU A CA 1
ATOM 696 C C . GLU A 1 92 ? -10.57 -6.703 11.539 1 76 92 GLU A C 1
ATOM 698 O O . GLU A 1 92 ? -11.078 -7.469 12.367 1 76 92 GLU A O 1
ATOM 703 N N . GLY A 1 93 ? -9.445 -6.613 11.336 1 69.62 93 GLY A N 1
ATOM 704 C CA . GLY A 1 93 ? -8.617 -7.695 11.852 1 69.62 93 GLY A CA 1
ATOM 705 C C . GLY A 1 93 ? -8.695 -8.961 11.016 1 69.62 93 GLY A C 1
ATOM 706 O O . GLY A 1 93 ? -9.383 -8.992 9.992 1 69.62 93 GLY A O 1
ATOM 707 N N . GLY A 1 94 ? -7.676 -9.984 11.172 1 64.88 94 GLY A N 1
ATOM 708 C CA . GLY A 1 94 ? -7.75 -11.227 10.406 1 64.88 94 GLY A CA 1
ATOM 709 C C . GLY A 1 94 ? -6.457 -12.016 10.43 1 64.88 94 GLY A C 1
ATOM 710 O O . GLY A 1 94 ? -5.5 -11.633 11.109 1 64.88 94 GLY A O 1
ATOM 711 N N . LEU A 1 95 ? -6.746 -13.055 9.742 1 61.91 95 LEU A N 1
ATOM 712 C CA . LEU A 1 95 ? -5.656 -14.023 9.688 1 61.91 95 LEU A CA 1
ATOM 713 C C . LEU A 1 95 ? -4.387 -13.375 9.141 1 61.91 95 LEU A C 1
ATOM 715 O O . LEU A 1 95 ? -3.287 -13.656 9.625 1 61.91 95 LEU A O 1
ATOM 719 N N . PHE A 1 96 ? -4.629 -12.453 8.148 1 62.47 96 PHE A N 1
ATOM 720 C CA . PHE A 1 96 ? -3.473 -11.836 7.508 1 62.47 96 PHE A CA 1
ATOM 721 C C . PHE A 1 96 ? -3.357 -10.367 7.902 1 62.47 96 PHE A C 1
ATOM 723 O O . PHE A 1 96 ? -3.484 -9.484 7.055 1 62.47 96 PHE A O 1
ATOM 730 N N . GLU A 1 97 ? -3.389 -10.062 9 1 67.69 97 GLU A N 1
ATOM 731 C CA . GLU A 1 97 ? -3.51 -8.852 9.812 1 67.69 97 GLU A CA 1
ATOM 732 C C . GLU A 1 97 ? -2.963 -7.637 9.078 1 67.69 97 GLU A C 1
ATOM 734 O O . GLU A 1 97 ? -2.51 -6.676 9.703 1 67.69 97 GLU A O 1
ATOM 739 N N . ASN A 1 98 ? -3.072 -7.602 7.773 1 75.06 98 ASN A N 1
ATOM 740 C CA . ASN A 1 98 ? -2.803 -6.359 7.059 1 75.06 98 ASN A CA 1
ATOM 741 C C . ASN A 1 98 ? -3.734 -5.238 7.508 1 75.06 98 ASN A C 1
ATOM 743 O O . ASN A 1 98 ? -4.934 -5.457 7.691 1 75.06 98 ASN A O 1
ATOM 747 N N . GLY A 1 99 ? -3.113 -4.156 7.871 1 81.38 99 GLY A N 1
ATOM 748 C CA . GLY A 1 99 ? -3.912 -3.02 8.305 1 81.38 99 GLY A CA 1
ATOM 749 C C . GLY A 1 99 ? -3.986 -2.887 9.812 1 81.38 99 GLY A C 1
ATOM 750 O O . GLY A 1 99 ? -4.648 -1.985 10.328 1 81.38 99 GLY A O 1
ATOM 751 N N . LYS A 1 100 ? -3.338 -3.869 10.539 1 88.75 100 LYS A N 1
ATOM 752 C CA . LYS A 1 100 ? -3.295 -3.734 11.992 1 88.75 100 LYS A CA 1
ATOM 753 C C . LYS A 1 100 ? -2.779 -2.357 12.398 1 88.75 100 LYS A C 1
ATOM 755 O O . LYS A 1 100 ? -1.829 -1.844 11.805 1 88.75 100 LYS A O 1
ATOM 760 N N . PRO A 1 101 ? -3.367 -1.811 13.438 1 93.62 101 PRO A N 1
ATOM 761 C CA . PRO A 1 101 ? -2.955 -0.471 13.859 1 93.62 101 PRO A CA 1
ATOM 762 C C . PRO A 1 101 ? -1.469 -0.392 14.203 1 93.62 101 PRO A C 1
ATOM 764 O O . PRO A 1 101 ? -0.915 -1.329 14.781 1 93.62 101 PRO A O 1
ATOM 767 N N . ILE A 1 102 ? -0.853 0.669 13.797 1 96.19 102 ILE A N 1
ATOM 768 C CA . ILE A 1 102 ? 0.538 0.962 14.125 1 96.19 102 ILE A CA 1
ATOM 769 C C . ILE A 1 102 ? 0.606 2.162 15.07 1 96.19 102 ILE A C 1
ATOM 771 O O . ILE A 1 102 ? 0.052 3.223 14.773 1 96.19 102 ILE A O 1
ATOM 775 N N . ALA A 1 103 ? 1.25 1.964 16.188 1 97.5 103 ALA A N 1
ATOM 776 C CA . ALA A 1 103 ? 1.419 3.037 17.156 1 97.5 103 ALA A CA 1
ATOM 777 C C . ALA A 1 103 ? 2.887 3.434 17.297 1 97.5 103 ALA A C 1
ATOM 779 O O . ALA A 1 103 ? 3.771 2.576 17.281 1 97.5 103 ALA A O 1
ATOM 780 N N . VAL A 1 104 ? 3.123 4.75 17.391 1 97.88 104 VAL A N 1
ATOM 781 C CA . VAL A 1 104 ? 4.477 5.262 17.578 1 97.88 104 VAL A CA 1
ATOM 782 C C . VAL A 1 104 ? 4.469 6.352 18.656 1 97.88 104 VAL A C 1
ATOM 784 O O . VAL A 1 104 ? 3.414 6.895 18.984 1 97.88 104 VAL A O 1
ATOM 787 N N . ASN A 1 105 ? 5.629 6.617 19.141 1 97.62 105 ASN A N 1
ATOM 788 C CA . ASN A 1 105 ? 5.77 7.73 20.078 1 97.62 105 ASN A CA 1
ATOM 789 C C . ASN A 1 105 ? 5.805 9.07 19.344 1 97.62 105 ASN A C 1
ATOM 791 O O . ASN A 1 105 ? 6.324 9.164 18.234 1 97.62 105 ASN A O 1
ATOM 795 N N . PRO A 1 106 ? 5.238 10.07 20.016 1 97.94 106 PRO A N 1
ATOM 796 C CA . PRO A 1 106 ? 5.312 11.398 19.422 1 97.94 106 PRO A CA 1
ATOM 797 C C . PRO A 1 106 ? 6.746 11.906 19.281 1 97.94 106 PRO A C 1
ATOM 799 O O . PRO A 1 106 ? 7.602 11.586 20.109 1 97.94 106 PRO A O 1
ATOM 802 N N . GLN A 1 107 ? 6.961 12.758 18.266 1 97.5 107 GLN A N 1
ATOM 803 C CA . GLN A 1 107 ? 8.273 13.344 18.016 1 97.5 107 GLN A CA 1
ATOM 804 C C . GLN A 1 107 ? 8.258 14.852 18.266 1 97.5 107 GLN A C 1
ATOM 806 O O . GLN A 1 107 ? 9.312 15.484 18.344 1 97.5 107 GLN A O 1
ATOM 811 N N . THR A 1 108 ? 7.016 15.359 18.406 1 97.88 108 THR A N 1
ATOM 812 C CA . THR A 1 108 ? 6.859 16.797 18.594 1 97.88 108 THR A CA 1
ATOM 813 C C . THR A 1 108 ? 5.938 17.094 19.781 1 97.88 108 THR A C 1
ATOM 815 O O . THR A 1 108 ? 5.504 16.172 20.484 1 97.88 108 THR A O 1
ATOM 818 N N . ASN A 1 109 ? 5.695 18.391 19.953 1 96.81 109 ASN A N 1
ATOM 819 C CA . ASN A 1 109 ? 4.789 18.828 21.016 1 96.81 109 ASN A CA 1
ATOM 820 C C . ASN A 1 109 ? 3.379 19.062 20.484 1 96.81 109 ASN A C 1
ATOM 822 O O . ASN A 1 109 ? 2.535 19.625 21.188 1 96.81 109 ASN A O 1
ATOM 826 N N . LEU A 1 110 ? 3.117 18.656 19.297 1 98.38 110 LEU A N 1
ATOM 827 C CA . LEU A 1 110 ? 1.797 18.812 18.703 1 98.38 110 LEU A CA 1
ATOM 828 C C . LEU A 1 110 ? 0.802 17.828 19.297 1 98.38 110 LEU A C 1
ATOM 830 O O . LEU A 1 110 ? 1.195 16.766 19.797 1 98.38 110 LEU A O 1
ATOM 834 N N . PRO A 1 111 ? -0.488 18.203 19.25 1 98.31 111 PRO A N 1
ATOM 835 C CA . PRO A 1 111 ? -1.489 17.203 19.609 1 98.31 111 PRO A CA 1
ATOM 836 C C . PRO A 1 111 ? -1.392 15.938 18.75 1 98.31 111 PRO A C 1
ATOM 838 O O . PRO A 1 111 ? -1.13 16.016 17.547 1 98.31 111 PRO A O 1
ATOM 841 N N . CYS A 1 112 ? -1.575 14.789 19.406 1 98.44 112 CYS A N 1
ATOM 842 C CA . CYS A 1 112 ? -1.448 13.508 18.719 1 98.44 112 CYS A CA 1
ATOM 843 C C . CYS A 1 112 ? -2.816 12.883 18.469 1 98.44 112 CYS A C 1
ATOM 845 O O . CYS A 1 112 ? -3.662 12.852 19.375 1 98.44 112 CYS A O 1
ATOM 847 N N . LEU A 1 113 ? -3.033 12.398 17.234 1 98.25 113 LEU A N 1
ATOM 848 C CA . LEU A 1 113 ? -4.316 11.781 16.906 1 98.25 113 LEU A CA 1
ATOM 849 C C . LEU A 1 113 ? -4.113 10.469 16.156 1 98.25 113 LEU A C 1
ATOM 851 O O . LEU A 1 113 ? -2.992 10.148 15.758 1 98.25 113 LEU A O 1
ATOM 855 N N . HIS A 1 114 ? -5.223 9.719 16.047 1 96.69 114 HIS A N 1
ATOM 856 C CA . HIS A 1 114 ? -5.309 8.484 15.273 1 96.69 114 HIS A CA 1
ATOM 857 C C . HIS A 1 114 ? -5.797 8.75 13.852 1 96.69 114 HIS A C 1
ATOM 859 O O . HIS A 1 114 ? -6.711 9.562 13.648 1 96.69 114 HIS A O 1
ATOM 865 N N . SER A 1 115 ? -5.164 8.062 12.945 1 96.88 115 SER A N 1
ATOM 866 C CA . SER A 1 115 ? -5.539 8.258 11.547 1 96.88 115 SER A CA 1
ATOM 867 C C . SER A 1 115 ? -6.004 6.949 10.922 1 96.88 115 SER A C 1
ATOM 869 O O . SER A 1 115 ? -5.48 5.879 11.234 1 96.88 115 SER A O 1
ATOM 871 N N . LEU A 1 116 ? -6.953 7.07 10.062 1 94.88 116 LEU A N 1
ATOM 872 C CA . LEU A 1 116 ? -7.395 5.98 9.203 1 94.88 116 LEU A CA 1
ATOM 873 C C . LEU A 1 116 ? -7.066 6.281 7.742 1 94.88 116 LEU A C 1
ATOM 875 O O . LEU A 1 116 ? -7.426 7.344 7.227 1 94.88 116 LEU A O 1
ATOM 879 N N . THR A 1 117 ? -6.383 5.367 7.137 1 94.56 117 THR A N 1
ATOM 880 C CA . THR A 1 117 ? -6.027 5.5 5.727 1 94.56 117 THR A CA 1
ATOM 881 C C . THR A 1 117 ? -7.031 4.77 4.844 1 94.56 117 THR A C 1
ATOM 883 O O . THR A 1 117 ? -7.324 3.592 5.07 1 94.56 117 THR A O 1
ATOM 886 N N . SER A 1 118 ? -7.547 5.527 3.891 1 89.19 118 SER A N 1
ATOM 887 C CA . SER A 1 118 ? -8.523 4.973 2.957 1 89.19 118 SER A CA 1
ATOM 888 C C . SER A 1 118 ? -8.047 5.109 1.515 1 89.19 118 SER A C 1
ATOM 890 O O . SER A 1 118 ? -7.367 6.078 1.169 1 89.19 118 SER A O 1
ATOM 892 N N . ASP A 1 119 ? -8.477 4.211 0.689 1 88 119 ASP A N 1
ATOM 893 C CA . ASP A 1 119 ? -8.195 4.316 -0.739 1 88 119 ASP A CA 1
ATOM 894 C C . ASP A 1 119 ? -9.242 5.18 -1.441 1 88 119 ASP A C 1
ATOM 896 O O . ASP A 1 119 ? -9.125 5.449 -2.639 1 88 119 ASP A O 1
ATOM 900 N N . LYS A 1 120 ? -10.219 5.559 -0.714 1 79.69 120 LYS A N 1
ATOM 901 C CA . LYS A 1 120 ? -11.312 6.348 -1.278 1 79.69 120 LYS A CA 1
ATOM 902 C C . LYS A 1 120 ? -11.453 7.684 -0.555 1 79.69 120 LYS A C 1
ATOM 904 O O . LYS A 1 120 ? -11.047 7.816 0.601 1 79.69 120 LYS A O 1
ATOM 909 N N . PHE A 1 121 ? -12.031 8.562 -1.304 1 75.69 121 PHE A N 1
ATOM 910 C CA . PHE A 1 121 ? -12.406 9.82 -0.658 1 75.69 121 PHE A CA 1
ATOM 911 C C . PHE A 1 121 ? -13.594 9.617 0.275 1 75.69 121 PHE A C 1
ATOM 913 O O . PHE A 1 121 ? -14.695 9.289 -0.174 1 75.69 121 PHE A O 1
ATOM 920 N N . VAL A 1 122 ? -13.328 9.781 1.564 1 76.56 122 VAL A N 1
ATOM 921 C CA . VAL A 1 122 ? -14.367 9.539 2.562 1 76.56 122 VAL A CA 1
ATOM 922 C C . VAL A 1 122 ? -15.156 10.828 2.807 1 76.56 122 VAL A C 1
ATOM 924 O O . VAL A 1 122 ? -14.586 11.852 3.191 1 76.56 122 VAL A O 1
ATOM 927 N N . ARG A 1 123 ? -16.438 10.875 2.547 1 77.5 123 ARG A N 1
ATOM 928 C CA . ARG A 1 123 ? -17.281 12.047 2.738 1 77.5 123 ARG A CA 1
ATOM 929 C C . ARG A 1 123 ? -18.219 11.852 3.928 1 77.5 123 ARG A C 1
ATOM 931 O O . ARG A 1 123 ? -18.578 12.812 4.609 1 77.5 123 ARG A O 1
ATOM 938 N N . THR A 1 124 ? -18.656 10.695 4.008 1 69.56 124 THR A N 1
ATOM 939 C CA . THR A 1 124 ? -19.547 10.328 5.094 1 69.56 124 THR A CA 1
ATOM 940 C C . THR A 1 124 ? -18.969 9.18 5.918 1 69.56 124 THR A C 1
ATOM 942 O O . THR A 1 124 ? -18.312 8.297 5.375 1 69.56 124 THR A O 1
ATOM 945 N N . THR A 1 125 ? -19.141 9.461 7.254 1 71.25 125 THR A N 1
ATOM 946 C CA . THR A 1 125 ? -18.547 8.391 8.047 1 71.25 125 THR A CA 1
ATOM 947 C C . THR A 1 125 ? -19.203 8.312 9.422 1 71.25 125 THR A C 1
ATOM 949 O O . THR A 1 125 ? -19.781 9.289 9.898 1 71.25 125 THR A O 1
ATOM 952 N N . ASN A 1 126 ? -19.25 7.078 9.867 1 84.12 126 ASN A N 1
ATOM 953 C CA . ASN A 1 126 ? -19.625 6.836 11.258 1 84.12 126 ASN A CA 1
ATOM 954 C C . ASN A 1 126 ? -18.391 6.652 12.148 1 84.12 126 ASN A C 1
ATOM 956 O O . ASN A 1 126 ? -18.469 6.008 13.188 1 84.12 126 ASN A O 1
ATOM 960 N N . LEU A 1 127 ? -17.391 7.238 11.766 1 88.62 127 LEU A N 1
ATOM 961 C CA . LEU A 1 127 ? -16.141 7.133 12.516 1 88.62 127 LEU A CA 1
ATOM 962 C C . LEU A 1 127 ? -16.203 7.973 13.789 1 88.62 127 LEU A C 1
ATOM 964 O O . LEU A 1 127 ? -17 8.906 13.883 1 88.62 127 LEU A O 1
ATOM 968 N N . ALA A 1 128 ? -15.398 7.59 14.734 1 91.69 128 ALA A N 1
ATOM 969 C CA . ALA A 1 128 ? -15.336 8.32 16 1 91.69 128 ALA A CA 1
ATOM 970 C C . ALA A 1 128 ? -14.859 9.758 15.781 1 91.69 128 ALA A C 1
ATOM 972 O O . ALA A 1 128 ? -13.992 10.008 14.945 1 91.69 128 ALA A O 1
ATOM 973 N N . VAL A 1 129 ? -15.383 10.648 16.578 1 95.06 129 VAL A N 1
ATOM 974 C CA . VAL A 1 129 ? -14.953 12.047 16.562 1 95.06 129 VAL A CA 1
ATOM 975 C C . VAL A 1 129 ? -13.445 12.125 16.812 1 95.06 129 VAL A C 1
ATOM 977 O O . VAL A 1 129 ? -12.906 11.352 17.609 1 95.06 129 VAL A O 1
ATOM 980 N N . GLN A 1 130 ? -12.75 13 16.094 1 96.06 130 GLN A N 1
ATOM 981 C CA . GLN A 1 130 ? -11.32 13.289 16.188 1 96.06 130 GLN A CA 1
ATOM 982 C C . GLN A 1 130 ? -10.492 12.25 15.453 1 96.06 130 GLN A C 1
ATOM 984 O O . GLN A 1 130 ? -9.273 12.203 15.594 1 96.06 130 GLN A O 1
ATOM 989 N N . THR A 1 131 ? -11.156 11.414 14.648 1 95.69 131 THR A N 1
ATOM 990 C CA . THR A 1 131 ? -10.438 10.523 13.742 1 95.69 131 THR A CA 1
ATOM 991 C C . THR A 1 131 ? -9.977 11.281 12.5 1 95.69 131 THR A C 1
ATOM 993 O O . THR A 1 131 ? -10.758 12.008 11.883 1 95.69 131 THR A O 1
ATOM 996 N N . VAL A 1 132 ? -8.727 11.109 12.273 1 97 132 VAL A N 1
ATOM 997 C CA . VAL A 1 132 ? -8.164 11.734 11.078 1 97 132 VAL A CA 1
ATOM 998 C C . VAL A 1 132 ? -8.266 10.773 9.898 1 97 132 VAL A C 1
ATOM 1000 O O . VAL A 1 132 ? -8.039 9.57 10.047 1 97 132 VAL A O 1
ATOM 1003 N N . VAL A 1 133 ? -8.656 11.266 8.742 1 94.44 133 VAL A N 1
ATOM 1004 C CA . VAL A 1 133 ? -8.805 10.43 7.547 1 94.44 133 VAL A CA 1
ATOM 1005 C C . VAL A 1 133 ? -7.914 10.977 6.43 1 94.44 133 VAL A C 1
ATOM 1007 O O . VAL A 1 133 ? -7.879 12.18 6.184 1 94.44 133 VAL A O 1
ATOM 1010 N N . ASN A 1 134 ? -7.254 10.117 5.84 1 92.75 134 ASN A N 1
ATOM 1011 C CA . ASN A 1 134 ? -6.363 10.453 4.734 1 92.75 134 ASN A CA 1
ATOM 1012 C C . ASN A 1 134 ? -6.125 9.258 3.822 1 92.75 134 ASN A C 1
ATOM 1014 O O . ASN A 1 134 ? -6.84 8.258 3.904 1 92.75 134 ASN A O 1
ATOM 1018 N N . MET A 1 135 ? -5.105 9.375 2.91 1 92.94 135 MET A N 1
ATOM 1019 C CA . MET A 1 135 ? -4.926 8.297 1.946 1 92.94 135 MET A CA 1
ATOM 1020 C C . MET A 1 135 ? -3.496 7.766 1.981 1 92.94 135 MET A C 1
ATOM 1022 O O . MET A 1 135 ? -3.113 6.938 1.15 1 92.94 135 MET A O 1
ATOM 1026 N N . GLU A 1 136 ? -2.643 8.25 3.012 1 96.62 136 GLU A N 1
ATOM 1027 C CA . GLU A 1 136 ? -1.227 7.918 2.906 1 96.62 136 GLU A CA 1
ATOM 1028 C C . GLU A 1 136 ? -0.68 7.402 4.234 1 96.62 136 GLU A C 1
ATOM 1030 O O . GLU A 1 136 ? 0.333 6.699 4.262 1 96.62 136 GLU A O 1
ATOM 1035 N N . ASP A 1 137 ? -1.286 7.664 5.316 1 98 137 ASP A N 1
ATOM 1036 C CA . ASP A 1 137 ? -0.638 7.641 6.625 1 98 137 ASP A CA 1
ATOM 1037 C C . ASP A 1 137 ? -0.191 6.227 6.992 1 98 137 ASP A C 1
ATOM 1039 O O . ASP A 1 137 ? 0.942 6.027 7.434 1 98 137 ASP A O 1
ATOM 1043 N N . TYR A 1 138 ? -1.073 5.301 6.82 1 97.31 138 TYR A N 1
ATOM 1044 C CA . TYR A 1 138 ? -0.733 3.947 7.238 1 97.31 138 TYR A CA 1
ATOM 1045 C C . TYR A 1 138 ? 0.5 3.441 6.5 1 97.31 138 TYR A C 1
ATOM 1047 O O . TYR A 1 138 ? 1.407 2.871 7.109 1 97.31 138 TYR A O 1
ATOM 1055 N N . THR A 1 139 ? 0.503 3.674 5.227 1 97.44 139 THR A N 1
ATOM 1056 C CA . THR A 1 139 ? 1.624 3.227 4.406 1 97.44 139 THR A CA 1
ATOM 1057 C C . THR A 1 139 ? 2.918 3.91 4.844 1 97.44 139 THR A C 1
ATOM 1059 O O . THR A 1 139 ? 3.949 3.254 5 1 97.44 139 THR A O 1
ATOM 1062 N N . PHE A 1 140 ? 2.857 5.203 5.07 1 98.56 140 PHE A N 1
ATOM 1063 C CA . PHE A 1 140 ? 4.043 5.91 5.543 1 98.56 140 PHE A CA 1
ATOM 1064 C C . PHE A 1 140 ? 4.523 5.34 6.871 1 98.56 140 PHE A C 1
ATOM 1066 O O . PHE A 1 140 ? 5.711 5.062 7.039 1 98.56 140 PHE A O 1
ATOM 1073 N N . MET A 1 141 ? 3.57 5.113 7.766 1 97.94 141 MET A N 1
ATOM 1074 C CA . MET A 1 141 ? 3.914 4.598 9.086 1 97.94 141 MET A CA 1
ATOM 1075 C C . MET A 1 141 ? 4.562 3.223 8.984 1 97.94 141 MET A C 1
ATOM 1077 O O . MET A 1 141 ? 5.48 2.906 9.742 1 97.94 141 MET A O 1
ATOM 1081 N N . TYR A 1 142 ? 4.098 2.482 8.086 1 97.06 142 TYR A N 1
ATOM 1082 C CA . TYR A 1 142 ? 4.57 1.111 7.922 1 97.06 142 TYR A CA 1
ATOM 1083 C C . TYR A 1 142 ? 5.969 1.082 7.316 1 97.06 142 TYR A C 1
ATOM 1085 O O . TYR A 1 142 ? 6.793 0.24 7.68 1 97.06 142 TYR A O 1
ATOM 1093 N N . LEU A 1 143 ? 6.285 2.023 6.441 1 98 143 LEU A N 1
ATOM 1094 C CA . LEU A 1 143 ? 7.488 1.928 5.621 1 98 143 LEU A CA 1
ATOM 1095 C C . LEU A 1 143 ? 8.586 2.84 6.156 1 98 143 LEU A C 1
ATOM 1097 O O . LEU A 1 143 ? 9.758 2.691 5.793 1 98 143 LEU A O 1
ATOM 1101 N N . LYS A 1 144 ? 8.227 3.721 6.953 1 97.44 144 LYS A N 1
ATOM 1102 C CA . LYS A 1 144 ? 9.133 4.785 7.387 1 97.44 144 LYS A CA 1
ATOM 1103 C C . LYS A 1 144 ? 10.273 4.227 8.234 1 97.44 144 LYS A C 1
ATOM 1105 O O . LYS A 1 144 ? 10.188 3.105 8.734 1 97.44 144 LYS A O 1
ATOM 1110 N N . LYS A 1 145 ? 11.32 5.078 8.398 1 96.94 145 LYS A N 1
ATOM 1111 C CA . LYS A 1 145 ? 12.336 4.855 9.422 1 96.94 145 LYS A CA 1
ATOM 1112 C C . LYS A 1 145 ? 11.812 5.25 10.805 1 96.94 145 LYS A C 1
ATOM 1114 O O . LYS A 1 145 ? 10.852 6.016 10.914 1 96.94 145 LYS A O 1
ATOM 1119 N N . PRO A 1 146 ? 12.43 4.742 11.836 1 96.62 146 PRO A N 1
ATOM 1120 C CA . PRO A 1 146 ? 11.898 4.93 13.188 1 96.62 146 PRO A CA 1
ATOM 1121 C C . PRO A 1 146 ? 11.75 6.402 13.562 1 96.62 146 PRO A C 1
ATOM 1123 O O . PRO A 1 146 ? 10.797 6.773 14.258 1 96.62 146 PRO A O 1
ATOM 1126 N N . GLN A 1 147 ? 12.68 7.246 13.109 1 97.31 147 GLN A N 1
ATOM 1127 C CA . GLN A 1 147 ? 12.68 8.641 13.539 1 97.31 147 GLN A CA 1
ATOM 1128 C C . GLN A 1 147 ? 11.695 9.469 12.711 1 97.31 147 GLN A C 1
ATOM 1130 O O . GLN A 1 147 ? 11.391 10.609 13.062 1 97.31 147 GLN A O 1
ATOM 1135 N N . ASP A 1 148 ? 11.242 8.969 11.555 1 98.62 148 ASP A N 1
ATOM 1136 C CA . ASP A 1 148 ? 10.328 9.695 10.68 1 98.62 148 ASP A CA 1
ATOM 1137 C C . ASP A 1 148 ? 8.938 9.797 11.312 1 98.62 148 ASP A C 1
ATOM 1139 O O . ASP A 1 148 ? 8.539 8.938 12.102 1 98.62 148 ASP A O 1
ATOM 1143 N N . PHE A 1 149 ? 8.203 10.797 10.961 1 98.81 149 PHE A N 1
ATOM 1144 C CA . PHE A 1 149 ? 6.887 10.953 11.562 1 98.81 149 PHE A CA 1
ATOM 1145 C C . PHE A 1 149 ? 5.961 11.742 10.648 1 98.81 149 PHE A C 1
ATOM 1147 O O . PHE A 1 149 ? 6.34 12.094 9.523 1 98.81 149 PHE A O 1
ATOM 1154 N N . ILE A 1 150 ? 4.715 11.945 11.062 1 98.88 150 ILE A N 1
ATOM 1155 C CA . ILE A 1 150 ? 3.682 12.547 10.227 1 98.88 150 ILE A CA 1
ATOM 1156 C C . ILE A 1 150 ? 3.109 13.781 10.922 1 98.88 150 ILE A C 1
ATOM 1158 O O . ILE A 1 150 ? 2.732 13.727 12.094 1 98.88 150 ILE A O 1
ATOM 1162 N N . ILE A 1 151 ? 3.066 14.805 10.188 1 98.88 151 ILE A N 1
ATOM 1163 C CA . ILE A 1 151 ? 2.309 15.992 10.586 1 98.88 151 ILE A CA 1
ATOM 1164 C C . ILE A 1 151 ? 1.205 16.266 9.562 1 98.88 151 ILE A C 1
ATOM 1166 O O . ILE A 1 151 ? 1.472 16.359 8.367 1 98.88 151 ILE A O 1
ATOM 1170 N N . ARG A 1 152 ? 0.054 16.438 10.047 1 98.81 152 ARG A N 1
ATOM 1171 C CA . ARG A 1 152 ? -1.073 16.797 9.195 1 98.81 152 ARG A CA 1
ATOM 1172 C C . ARG A 1 152 ? -1.625 18.172 9.586 1 98.81 152 ARG A C 1
ATOM 1174 O O . ARG A 1 152 ? -1.592 18.547 10.758 1 98.81 152 ARG A O 1
ATOM 1181 N N . ILE A 1 153 ? -2.094 18.844 8.578 1 98.69 153 ILE A N 1
ATOM 1182 C CA . ILE A 1 153 ? -2.801 20.094 8.773 1 98.69 153 ILE A CA 1
ATOM 1183 C C . ILE A 1 153 ? -4.293 19.891 8.539 1 98.69 153 ILE A C 1
ATOM 1185 O O . ILE A 1 153 ? -4.703 19.453 7.461 1 98.69 153 ILE A O 1
ATOM 1189 N N . ILE A 1 154 ? -5.105 20.219 9.484 1 97.69 154 ILE A N 1
ATOM 1190 C CA . ILE A 1 154 ? -6.547 20.016 9.391 1 97.69 154 ILE A CA 1
ATOM 1191 C C . ILE A 1 154 ? -7.117 20.891 8.273 1 97.69 154 ILE A C 1
ATOM 1193 O O . ILE A 1 154 ? -7.004 22.109 8.32 1 97.69 154 ILE A O 1
ATOM 1197 N N . SER A 1 155 ? -7.758 20.219 7.324 1 95.81 155 SER A N 1
ATOM 1198 C CA . SER A 1 155 ? -8.188 20.938 6.133 1 95.81 155 SER A CA 1
ATOM 1199 C C . SER A 1 155 ? -9.703 20.953 6.008 1 95.81 155 SER A C 1
ATOM 1201 O O . SER A 1 155 ? -10.266 21.766 5.277 1 95.81 155 SER A O 1
ATOM 1203 N N . ASP A 1 156 ? -10.352 20.016 6.613 1 93 156 ASP A N 1
ATOM 1204 C CA . ASP A 1 156 ? -11.805 19.938 6.555 1 93 156 ASP A CA 1
ATOM 1205 C C . ASP A 1 156 ? -12.352 18.984 7.621 1 93 156 ASP A C 1
ATOM 1207 O O . ASP A 1 156 ? -11.578 18.375 8.367 1 93 156 ASP A O 1
ATOM 1211 N N . PHE A 1 157 ? -13.641 19.031 7.73 1 93.19 157 PHE A N 1
ATOM 1212 C CA . PHE A 1 157 ? -14.328 18.281 8.773 1 93.19 157 PHE A CA 1
ATOM 1213 C C . PHE A 1 157 ? -15.359 17.344 8.164 1 93.19 157 PHE A C 1
ATOM 1215 O O . PHE A 1 157 ? -16.047 17.703 7.207 1 93.19 157 PHE A O 1
ATOM 1222 N N . LEU A 1 158 ? -15.383 16.203 8.734 1 92.06 158 LEU A N 1
ATOM 1223 C CA . LEU A 1 158 ? -16.328 15.203 8.266 1 92.06 158 LEU A CA 1
ATOM 1224 C C . LEU A 1 158 ? -17.422 14.953 9.305 1 92.06 158 LEU A C 1
ATOM 1226 O O . LEU A 1 158 ? -17.172 15.039 10.508 1 92.06 158 LEU A O 1
ATOM 1230 N N . PRO A 1 159 ? -18.641 14.547 8.875 1 89.81 159 PRO A N 1
ATOM 1231 C CA . PRO A 1 159 ? -19.062 14.43 7.48 1 89.81 159 PRO A CA 1
ATOM 1232 C C . PRO A 1 159 ? -19.297 15.789 6.816 1 89.81 159 PRO A C 1
ATOM 1234 O O . PRO A 1 159 ? -19.562 16.781 7.508 1 89.81 159 PRO A O 1
ATOM 1237 N N . HIS A 1 160 ? -19.078 15.781 5.508 1 85.31 160 HIS A N 1
ATOM 1238 C CA . HIS A 1 160 ? -19.422 16.984 4.773 1 85.31 160 HIS A CA 1
ATOM 1239 C C . HIS A 1 160 ? -20.938 17.156 4.68 1 85.31 160 HIS A C 1
ATOM 1241 O O . HIS A 1 160 ? -21.625 16.297 4.133 1 85.31 160 HIS A O 1
ATOM 1247 N N . GLU A 1 161 ? -21.359 18.172 5.211 1 78.19 161 GLU A N 1
ATOM 1248 C CA . GLU A 1 161 ? -22.797 18.453 5.102 1 78.19 161 GLU A CA 1
ATOM 1249 C C . GLU A 1 161 ? -23.156 18.938 3.703 1 78.19 161 GLU A C 1
ATOM 1251 O O . GLU A 1 161 ? -24.266 18.703 3.229 1 78.19 161 GLU A O 1
ATOM 1256 N N . THR A 1 162 ? -22.203 19.641 3.102 1 78.94 162 THR A N 1
ATOM 1257 C CA . THR A 1 162 ? -22.359 20.156 1.747 1 78.94 162 THR A CA 1
ATOM 1258 C C . THR A 1 162 ? -21.125 19.844 0.904 1 78.94 162 THR A C 1
ATOM 1260 O O . THR A 1 162 ? -20.047 19.578 1.443 1 78.94 162 THR A O 1
ATOM 1263 N N . GLU A 1 163 ? -21.453 19.766 -0.359 1 79.88 163 GLU A N 1
ATOM 1264 C CA . GLU A 1 163 ? -20.312 19.609 -1.259 1 79.88 163 GLU A CA 1
ATOM 1265 C C . GLU A 1 163 ? -19.328 20.766 -1.126 1 79.88 163 GLU A C 1
ATOM 1267 O O . GLU A 1 163 ? -19.734 21.922 -1.046 1 79.88 163 GLU A O 1
ATOM 1272 N N . ILE A 1 164 ? -18.094 20.406 -0.97 1 77.62 164 ILE A N 1
ATOM 1273 C CA . ILE A 1 164 ? -17.109 21.453 -0.802 1 77.62 164 ILE A CA 1
ATOM 1274 C C . ILE A 1 164 ? -16.109 21.406 -1.954 1 77.62 164 ILE A C 1
ATOM 1276 O O . ILE A 1 164 ? -15.898 20.359 -2.568 1 77.62 164 ILE A O 1
ATOM 1280 N N . ASP A 1 165 ? -15.664 22.578 -2.348 1 83.88 165 ASP A N 1
ATOM 1281 C CA . ASP A 1 165 ? -14.477 22.688 -3.193 1 83.88 165 ASP A CA 1
ATOM 1282 C C . ASP A 1 165 ? -13.195 22.641 -2.355 1 83.88 165 ASP A C 1
ATOM 1284 O O . ASP A 1 165 ? -12.82 23.641 -1.732 1 83.88 165 ASP A O 1
ATOM 1288 N N . PHE A 1 166 ? -12.586 21.562 -2.396 1 83.31 166 PHE A N 1
ATOM 1289 C CA . PHE A 1 166 ? -11.422 21.297 -1.563 1 83.31 166 PHE A CA 1
ATOM 1290 C C . PHE A 1 166 ? -10.359 22.375 -1.761 1 83.31 166 PHE A C 1
ATOM 1292 O O . PHE A 1 166 ? -9.812 22.906 -0.789 1 83.31 166 PHE A O 1
ATOM 1299 N N . PHE A 1 167 ? -10.031 22.75 -2.963 1 86.62 167 PHE A N 1
ATOM 1300 C CA . PHE A 1 167 ? -8.961 23.688 -3.26 1 86.62 167 PHE A CA 1
ATOM 1301 C C . PHE A 1 167 ? -9.312 25.078 -2.779 1 86.62 167 PHE A C 1
ATOM 1303 O O . PHE A 1 167 ? -8.438 25.859 -2.385 1 86.62 167 PHE A O 1
ATOM 1310 N N . GLU A 1 168 ? -10.578 25.312 -2.812 1 89.44 168 GLU A N 1
ATOM 1311 C CA . GLU A 1 168 ? -11.023 26.578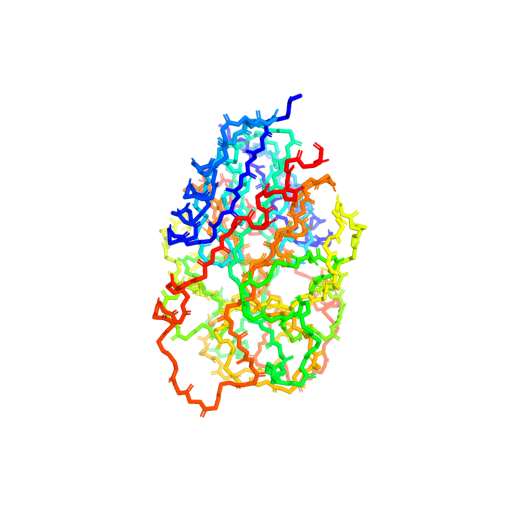 -2.26 1 89.44 168 GLU A CA 1
ATOM 1312 C C . GLU A 1 168 ? -10.945 26.578 -0.735 1 89.44 168 GLU A C 1
ATOM 1314 O O . GLU A 1 168 ? -10.562 27.578 -0.126 1 89.44 168 GLU A O 1
ATOM 1319 N N . GLU A 1 169 ? -11.242 25.469 -0.195 1 87.5 169 GLU A N 1
ATOM 1320 C CA . GLU A 1 169 ? -11.273 25.344 1.26 1 87.5 169 GLU A CA 1
ATOM 1321 C C . GLU A 1 169 ? -9.883 25.5 1.859 1 87.5 169 GLU A C 1
ATOM 1323 O O . GLU A 1 169 ? -9.727 26.062 2.951 1 87.5 169 GLU A O 1
ATOM 1328 N N . VAL A 1 170 ? -8.898 25.094 1.131 1 93.38 170 VAL A N 1
ATOM 1329 C CA . VAL A 1 170 ? -7.586 25.016 1.753 1 93.38 170 VAL A CA 1
ATOM 1330 C C . VAL A 1 170 ? -6.762 26.25 1.379 1 93.38 170 VAL A C 1
ATOM 1332 O O . VAL A 1 170 ? -5.625 26.406 1.83 1 93.38 170 VAL A O 1
ATOM 1335 N N . LYS A 1 171 ? -7.277 27.094 0.623 1 93.94 171 LYS A N 1
ATOM 1336 C CA . LYS A 1 171 ? -6.555 28.25 0.101 1 93.94 171 LYS A CA 1
ATOM 1337 C C . LYS A 1 171 ? -5.965 29.078 1.232 1 93.94 171 LYS A C 1
ATOM 1339 O O . LYS A 1 171 ? -4.812 29.516 1.156 1 93.94 171 LYS A O 1
ATOM 1344 N N . GLY A 1 172 ? -6.699 29.297 2.209 1 95.56 172 GLY A N 1
ATOM 1345 C CA . GLY A 1 172 ? -6.285 30.188 3.281 1 95.56 172 GLY A CA 1
ATOM 1346 C C . GLY A 1 172 ? -5.445 29.5 4.34 1 95.56 172 GLY A C 1
ATOM 1347 O O . GLY A 1 172 ? -4.922 30.156 5.246 1 95.56 172 GLY A O 1
ATOM 1348 N N . ILE A 1 173 ? -5.242 28.25 4.254 1 97.81 173 ILE A N 1
ATOM 1349 C CA . ILE A 1 173 ? -4.531 27.484 5.27 1 97.81 173 ILE A CA 1
ATOM 1350 C C . ILE A 1 173 ? -3.023 27.672 5.098 1 97.81 173 ILE A C 1
ATOM 1352 O O . ILE A 1 173 ? -2.51 27.641 3.979 1 97.81 173 ILE A O 1
ATOM 1356 N N . GLN A 1 174 ? -2.365 27.891 6.25 1 98 174 GLN A N 1
ATOM 1357 C CA . GLN A 1 174 ? -0.916 28.062 6.258 1 98 174 GLN A CA 1
ATOM 1358 C C . GLN A 1 174 ? -0.226 26.906 6.965 1 98 174 GLN A C 1
ATOM 1360 O O . GLN A 1 174 ? -0.755 26.359 7.934 1 98 174 GLN A O 1
ATOM 1365 N N . PHE A 1 175 ? 1.015 26.594 6.508 1 98.62 175 PHE A N 1
ATOM 1366 C CA . PHE A 1 175 ? 1.768 25.469 7.07 1 98.62 175 PHE A CA 1
ATOM 1367 C C . PHE A 1 175 ? 2.852 25.969 8.016 1 98.62 175 PHE A C 1
ATOM 1369 O O . PHE A 1 175 ? 3.678 25.188 8.492 1 98.62 175 PHE A O 1
ATOM 1376 N N . LEU A 1 176 ? 2.826 27.25 8.359 1 98.5 176 LEU A N 1
ATOM 1377 C CA . LEU A 1 176 ? 3.9 27.891 9.109 1 98.5 176 LEU A CA 1
ATOM 1378 C C . LEU A 1 176 ? 4.055 27.25 10.492 1 98.5 176 LEU A C 1
ATOM 1380 O O . LEU A 1 176 ? 5.172 26.953 10.922 1 98.5 176 LEU A O 1
ATOM 1384 N N . GLU A 1 177 ? 2.949 27.031 11.188 1 98.12 177 GLU A N 1
ATOM 1385 C CA . GLU A 1 177 ? 3.018 26.469 12.531 1 98.12 177 GLU A CA 1
ATOM 1386 C C . GLU A 1 177 ? 3.693 25.094 12.516 1 98.12 177 GLU A C 1
ATOM 1388 O O . GLU A 1 177 ? 4.457 24.766 13.43 1 98.12 177 GLU A O 1
ATOM 1393 N N . ALA A 1 178 ? 3.396 24.312 11.539 1 98.56 178 ALA A N 1
ATOM 1394 C CA . ALA A 1 178 ? 4.004 23 11.406 1 98.56 178 ALA A CA 1
ATOM 1395 C C . ALA A 1 178 ? 5.508 23.094 11.18 1 98.56 178 ALA A C 1
ATOM 1397 O O . ALA A 1 178 ? 6.289 22.359 11.781 1 98.56 178 ALA A O 1
ATOM 1398 N N . VAL A 1 179 ? 5.945 24.016 10.336 1 98.38 179 VAL A N 1
ATOM 1399 C CA . VAL A 1 179 ? 7.355 24.188 10.008 1 98.38 179 VAL A CA 1
ATOM 1400 C C . VAL A 1 179 ? 8.109 24.703 11.234 1 98.38 179 VAL A C 1
ATOM 1402 O O . VAL A 1 179 ? 9.242 24.281 11.492 1 98.38 179 VAL A O 1
ATOM 1405 N N . ILE A 1 180 ? 7.469 25.578 11.977 1 97.75 180 ILE A N 1
ATOM 1406 C CA . ILE A 1 180 ? 8.07 26.078 13.203 1 97.75 180 ILE A CA 1
ATOM 1407 C C . ILE A 1 180 ? 8.336 24.922 14.164 1 97.75 180 ILE A C 1
ATOM 1409 O O . ILE A 1 180 ? 9.383 24.875 14.812 1 97.75 180 ILE A O 1
ATOM 1413 N N . GLU A 1 181 ? 7.422 24 14.25 1 97.31 181 GLU A N 1
ATOM 1414 C CA . GLU A 1 181 ? 7.609 22.844 15.117 1 97.31 181 GLU A CA 1
ATOM 1415 C C . GLU A 1 181 ? 8.789 21.984 14.648 1 97.31 181 GLU A C 1
ATOM 1417 O O . GLU A 1 181 ? 9.531 21.453 15.469 1 97.31 181 GLU A O 1
ATOM 1422 N N . LEU A 1 182 ? 8.938 21.859 13.336 1 97.25 182 LEU A N 1
ATOM 1423 C CA . LEU A 1 182 ? 10.055 21.094 12.797 1 97.25 182 LEU A CA 1
ATOM 1424 C C . LEU A 1 182 ? 11.383 21.734 13.172 1 97.25 182 LEU A C 1
ATOM 1426 O O . LEU A 1 182 ? 12.367 21.031 13.438 1 97.25 182 LEU A O 1
ATOM 1430 N N . GLU A 1 183 ? 11.453 23.031 13.289 1 96.94 183 GLU A N 1
ATOM 1431 C CA . GLU A 1 183 ? 12.68 23.766 13.602 1 96.94 183 GLU A CA 1
ATOM 1432 C C . GLU A 1 183 ? 13.094 23.547 15.055 1 96.94 183 GLU A C 1
ATOM 1434 O O . GLU A 1 183 ? 14.227 23.859 15.43 1 96.94 183 GLU A O 1
ATOM 1439 N N . LYS A 1 184 ? 12.188 23.016 15.797 1 95 184 LYS A N 1
ATOM 1440 C CA . LYS A 1 184 ? 12.477 22.797 17.219 1 95 184 LYS A CA 1
ATOM 1441 C C . LYS A 1 184 ? 13.133 21.438 17.438 1 95 184 LYS A C 1
ATOM 1443 O O . LYS A 1 184 ? 13.609 21.141 18.531 1 95 184 LYS A O 1
ATOM 1448 N N . ILE A 1 185 ? 13.141 20.625 16.469 1 92.94 185 ILE A N 1
ATOM 1449 C CA . ILE A 1 185 ? 13.695 19.281 16.609 1 92.94 185 ILE A CA 1
ATOM 1450 C C . ILE A 1 185 ? 15.227 19.359 16.578 1 92.94 185 ILE A C 1
ATOM 1452 O O . ILE A 1 185 ? 15.812 20.016 15.719 1 92.94 185 ILE A O 1
ATOM 1456 N N . MET B 1 1 ? 22.312 -16.547 -17.938 1 90.81 1 MET B N 1
ATOM 1457 C CA . MET B 1 1 ? 21.984 -16.891 -16.547 1 90.81 1 MET B CA 1
ATOM 1458 C C . MET B 1 1 ? 21.594 -15.633 -15.766 1 90.81 1 MET B C 1
ATOM 1460 O O . MET B 1 1 ? 22.391 -14.688 -15.672 1 90.81 1 MET B O 1
ATOM 1464 N N . ALA B 1 2 ? 20.281 -15.578 -15.391 1 96.12 2 ALA B N 1
ATOM 1465 C CA . ALA B 1 2 ? 19.781 -14.43 -14.641 1 96.12 2 ALA B CA 1
ATOM 1466 C C . ALA B 1 2 ? 19.641 -14.758 -13.156 1 96.12 2 ALA B C 1
ATOM 1468 O O . ALA B 1 2 ? 19.438 -15.922 -12.797 1 96.12 2 ALA B O 1
ATOM 1469 N N . LYS B 1 3 ? 19.922 -13.805 -12.375 1 97.94 3 LYS B N 1
ATOM 1470 C CA . LYS B 1 3 ? 19.562 -13.883 -10.961 1 97.94 3 LYS B CA 1
ATOM 1471 C C . LYS B 1 3 ? 18.094 -13.531 -10.742 1 97.94 3 LYS B C 1
ATOM 1473 O O . LYS B 1 3 ? 17.703 -12.375 -10.906 1 97.94 3 LYS B O 1
ATOM 1478 N N . ILE B 1 4 ? 17.312 -14.484 -10.32 1 98.56 4 ILE B N 1
ATOM 1479 C CA . ILE B 1 4 ? 15.875 -14.297 -10.211 1 98.56 4 ILE B CA 1
ATOM 1480 C C . ILE B 1 4 ? 15.453 -14.359 -8.742 1 98.56 4 ILE B C 1
ATOM 1482 O O . ILE B 1 4 ? 15.805 -15.297 -8.031 1 98.56 4 ILE B O 1
ATOM 1486 N N . ILE B 1 5 ? 14.781 -13.344 -8.297 1 98.88 5 ILE B N 1
ATOM 1487 C CA . ILE B 1 5 ? 14.102 -13.398 -7.004 1 98.88 5 ILE B CA 1
ATOM 1488 C C . ILE B 1 5 ? 12.672 -13.883 -7.191 1 98.88 5 ILE B C 1
ATOM 1490 O O . ILE B 1 5 ? 11.93 -13.352 -8.023 1 98.88 5 ILE B O 1
ATOM 1494 N N . ILE B 1 6 ? 12.32 -14.883 -6.488 1 98.88 6 ILE B N 1
ATOM 1495 C CA . ILE B 1 6 ? 10.914 -15.258 -6.371 1 98.88 6 ILE B CA 1
ATOM 1496 C C . ILE B 1 6 ? 10.352 -14.75 -5.047 1 98.88 6 ILE B C 1
ATOM 1498 O O . ILE B 1 6 ? 10.766 -15.195 -3.975 1 98.88 6 ILE B O 1
ATOM 1502 N N . LEU B 1 7 ? 9.5 -13.812 -5.145 1 98.88 7 LEU B N 1
ATOM 1503 C CA . LEU B 1 7 ? 8.812 -13.234 -3.988 1 98.88 7 LEU B CA 1
ATOM 1504 C C . LEU B 1 7 ? 7.512 -13.977 -3.701 1 98.88 7 LEU B C 1
ATOM 1506 O O . LEU B 1 7 ? 6.629 -14.039 -4.559 1 98.88 7 LEU B O 1
ATOM 1510 N N . THR B 1 8 ? 7.383 -14.539 -2.559 1 98.75 8 THR B N 1
ATOM 1511 C CA . THR B 1 8 ? 6.164 -15.242 -2.178 1 98.75 8 THR B CA 1
ATOM 1512 C C . THR B 1 8 ? 5.52 -14.594 -0.958 1 98.75 8 THR B C 1
ATOM 1514 O O . THR B 1 8 ? 6.219 -14.188 -0.023 1 98.75 8 THR B O 1
ATOM 1517 N N . PRO B 1 9 ? 4.23 -14.578 -0.9 1 96.44 9 PRO B N 1
ATOM 1518 C CA . PRO B 1 9 ? 3.562 -13.977 0.254 1 96.44 9 PRO B CA 1
ATOM 1519 C C . PRO B 1 9 ? 3.631 -14.852 1.503 1 96.44 9 PRO B C 1
ATOM 1521 O O . PRO B 1 9 ? 3.68 -14.336 2.621 1 96.44 9 PRO B O 1
ATOM 1524 N N . MET B 1 10 ? 3.645 -16.172 1.361 1 95.62 10 MET B N 1
ATOM 1525 C CA . MET B 1 10 ? 3.557 -17.078 2.508 1 95.62 10 MET B CA 1
ATOM 1526 C C . MET B 1 10 ? 4.715 -18.062 2.512 1 95.62 10 MET B C 1
ATOM 1528 O O . MET B 1 10 ? 5.215 -18.438 1.453 1 95.62 10 MET B O 1
ATOM 1532 N N . GLU B 1 11 ? 4.98 -18.594 3.695 1 96.56 11 GLU B N 1
ATOM 1533 C CA . GLU B 1 11 ? 6.027 -19.594 3.867 1 96.56 11 GLU B CA 1
ATOM 1534 C C . GLU B 1 11 ? 5.688 -20.891 3.121 1 96.56 11 GLU B C 1
ATOM 1536 O O . GLU B 1 11 ? 6.566 -21.516 2.527 1 96.56 11 GLU B O 1
ATOM 1541 N N . ILE B 1 12 ? 4.488 -21.234 3.129 1 96.88 12 ILE B N 1
ATOM 1542 C CA . ILE B 1 12 ? 4.082 -22.469 2.455 1 96.88 12 ILE B CA 1
ATOM 1543 C C . ILE B 1 12 ? 4.363 -22.359 0.959 1 96.88 12 ILE B C 1
ATOM 1545 O O . ILE B 1 12 ? 4.715 -23.344 0.31 1 96.88 12 ILE B O 1
ATOM 1549 N N . GLU B 1 13 ? 4.23 -21.203 0.406 1 98.25 13 GLU B N 1
ATOM 1550 C CA . GLU B 1 13 ? 4.527 -20.969 -1.005 1 98.25 13 GLU B CA 1
ATOM 1551 C C . GLU B 1 13 ? 6.023 -21.094 -1.282 1 98.25 13 GLU B C 1
ATOM 1553 O O . GLU B 1 13 ? 6.426 -21.656 -2.299 1 98.25 13 GLU B O 1
ATOM 1558 N N . LYS B 1 14 ? 6.785 -20.547 -0.377 1 98.69 14 LYS B N 1
ATOM 1559 C CA . LYS B 1 14 ? 8.234 -20.719 -0.485 1 98.69 14 LYS B CA 1
ATOM 1560 C C . LYS B 1 14 ? 8.609 -22.188 -0.553 1 98.69 14 LYS B C 1
ATOM 1562 O O . LYS B 1 14 ? 9.391 -22.594 -1.414 1 98.69 14 LYS B O 1
ATOM 1567 N N . LYS B 1 15 ? 8.047 -22.938 0.318 1 98.38 15 LYS B N 1
ATOM 1568 C CA . LYS B 1 15 ? 8.352 -24.359 0.354 1 98.38 15 LYS B CA 1
ATOM 1569 C C . LYS B 1 15 ? 7.957 -25.047 -0.957 1 98.38 15 LYS B C 1
ATOM 1571 O O . LYS B 1 15 ? 8.672 -25.922 -1.443 1 98.38 15 LYS B O 1
ATOM 1576 N N . LYS B 1 16 ? 6.918 -24.641 -1.493 1 98.5 16 LYS B N 1
ATOM 1577 C CA . LYS B 1 16 ? 6.465 -25.203 -2.758 1 98.5 16 LYS B CA 1
ATOM 1578 C C . LYS B 1 16 ? 7.406 -24.844 -3.898 1 98.5 16 LYS B C 1
ATOM 1580 O O . LYS B 1 16 ? 7.688 -25.656 -4.773 1 98.5 16 LYS B O 1
ATOM 1585 N N . VAL B 1 17 ? 7.871 -23.641 -3.9 1 98.75 17 VAL B N 1
ATOM 1586 C CA . VAL B 1 17 ? 8.844 -23.203 -4.898 1 98.75 17 VAL B CA 1
ATOM 1587 C C . VAL B 1 17 ? 10.133 -24.016 -4.742 1 98.75 17 VAL B C 1
ATOM 1589 O O . VAL B 1 17 ? 10.688 -24.516 -5.727 1 98.75 17 VAL B O 1
ATOM 1592 N N . GLU B 1 18 ? 10.57 -24.141 -3.527 1 98.5 18 GLU B N 1
ATOM 1593 C CA . GLU B 1 18 ? 11.789 -24.906 -3.256 1 98.5 18 GLU B CA 1
ATOM 1594 C C . GLU B 1 18 ? 11.648 -26.344 -3.738 1 98.5 18 GLU B C 1
ATOM 1596 O O . GLU B 1 18 ? 12.57 -26.906 -4.34 1 98.5 18 GLU B O 1
ATOM 1601 N N . THR B 1 19 ? 10.531 -26.891 -3.441 1 98.44 19 THR B N 1
ATOM 1602 C CA . THR B 1 19 ? 10.266 -28.266 -3.889 1 98.44 19 THR B CA 1
ATOM 1603 C C . THR B 1 19 ? 10.297 -28.344 -5.41 1 98.44 19 THR B C 1
ATOM 1605 O O . THR B 1 19 ? 10.891 -29.266 -5.977 1 98.44 19 THR B O 1
ATOM 1608 N N . ALA B 1 20 ? 9.703 -27.438 -6.078 1 98.44 20 ALA B N 1
ATOM 1609 C CA . ALA B 1 20 ? 9.68 -27.406 -7.539 1 98.44 20 ALA B CA 1
ATOM 1610 C C . ALA B 1 20 ? 11.094 -27.297 -8.109 1 98.44 20 ALA B C 1
ATOM 1612 O O . ALA B 1 20 ? 11.453 -28.016 -9.031 1 98.44 20 ALA B O 1
ATOM 1613 N N . LEU B 1 21 ? 11.875 -26.406 -7.547 1 98.19 21 LEU B N 1
ATOM 1614 C CA . LEU B 1 21 ? 13.242 -26.188 -8.008 1 98.19 21 LEU B CA 1
ATOM 1615 C C . LEU B 1 21 ? 14.078 -27.453 -7.816 1 98.19 21 LEU B C 1
ATOM 1617 O O . LEU B 1 21 ? 14.914 -27.781 -8.664 1 98.19 21 LEU B O 1
ATOM 1621 N N . SER B 1 22 ? 13.852 -28.141 -6.715 1 97.69 22 SER B N 1
ATOM 1622 C CA . SER B 1 22 ? 14.633 -29.328 -6.391 1 97.69 22 SER B CA 1
ATOM 1623 C C . SER B 1 22 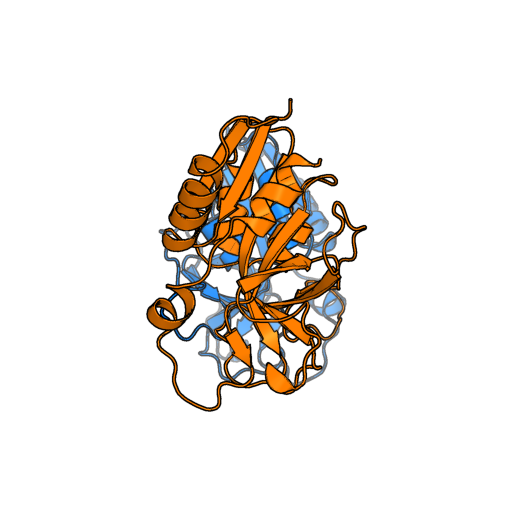? 14.336 -30.453 -7.363 1 97.69 22 SER B C 1
ATOM 1625 O O . SER B 1 22 ? 15.117 -31.406 -7.473 1 97.69 22 SER B O 1
ATOM 1627 N N . GLN B 1 23 ? 13.242 -30.375 -7.996 1 97.12 23 GLN B N 1
ATOM 1628 C CA . GLN B 1 23 ? 12.844 -31.422 -8.938 1 97.12 23 GLN B CA 1
ATOM 1629 C C . GLN B 1 23 ? 13.531 -31.234 -10.281 1 97.12 23 GLN B C 1
ATOM 1631 O O . GLN B 1 23 ? 13.5 -32.125 -11.133 1 97.12 23 GLN B O 1
ATOM 1636 N N . LEU B 1 24 ? 14.109 -30.047 -10.438 1 95.62 24 LEU B N 1
ATOM 1637 C CA . LEU B 1 24 ? 14.797 -29.75 -11.688 1 95.62 24 LEU B CA 1
ATOM 1638 C C . LEU B 1 24 ? 16.297 -29.938 -11.539 1 95.62 24 LEU B C 1
ATOM 1640 O O . LEU B 1 24 ? 16.891 -29.438 -10.578 1 95.62 24 LEU B O 1
ATOM 1644 N N . SER B 1 25 ? 16.984 -30.703 -12.344 1 89.81 25 SER B N 1
ATOM 1645 C CA . SER B 1 25 ? 18.391 -31.062 -12.203 1 89.81 25 SER B CA 1
ATOM 1646 C C . SER B 1 25 ? 19.297 -29.969 -12.781 1 89.81 25 SER B C 1
ATOM 1648 O O . SER B 1 25 ? 20.406 -29.75 -12.281 1 89.81 25 SER B O 1
ATOM 1650 N N . ASN B 1 26 ? 18.891 -29.328 -13.812 1 91.12 26 ASN B N 1
ATOM 1651 C CA . ASN B 1 26 ? 19.719 -28.312 -14.484 1 91.12 26 ASN B CA 1
ATOM 1652 C C . ASN B 1 26 ? 18.984 -26.984 -14.594 1 91.12 26 ASN B C 1
ATOM 1654 O O . ASN B 1 26 ? 18.328 -26.719 -15.602 1 91.12 26 ASN B O 1
ATOM 1658 N N . LEU B 1 27 ? 19.25 -26.172 -13.602 1 95.06 27 LEU B N 1
ATOM 1659 C CA . LEU B 1 27 ? 18.625 -24.859 -13.625 1 95.06 27 LEU B CA 1
ATOM 1660 C C . LEU B 1 27 ? 19.406 -23.891 -14.516 1 95.06 27 LEU B C 1
ATOM 1662 O O . LEU B 1 27 ? 20.641 -23.828 -14.438 1 95.06 27 LEU B O 1
ATOM 1666 N N . THR B 1 28 ? 18.75 -23.188 -15.289 1 96.44 28 THR B N 1
ATOM 1667 C CA . THR B 1 28 ? 19.344 -22.188 -16.172 1 96.44 28 THR B CA 1
ATOM 1668 C C . THR B 1 28 ? 19.656 -20.906 -15.398 1 96.44 28 THR B C 1
ATOM 1670 O O . THR B 1 28 ? 20.609 -20.203 -15.719 1 96.44 28 THR B O 1
ATOM 1673 N N . HIS B 1 29 ? 18.844 -20.641 -14.414 1 97.62 29 HIS B N 1
ATOM 1674 C CA . HIS B 1 29 ? 18.953 -19.406 -13.633 1 97.62 29 HIS B CA 1
ATOM 1675 C C . HIS B 1 29 ? 19.297 -19.703 -12.172 1 97.62 29 HIS B C 1
ATOM 1677 O O . HIS B 1 29 ? 19.312 -20.875 -11.766 1 97.62 29 HIS B O 1
ATOM 1683 N N . SER B 1 30 ? 19.719 -18.688 -11.523 1 97.69 30 SER B N 1
ATOM 1684 C CA . SER B 1 30 ? 19.844 -18.766 -10.07 1 97.69 30 SER B CA 1
ATOM 1685 C C . SER B 1 30 ? 18.641 -18.141 -9.367 1 97.69 30 SER B C 1
ATOM 1687 O O . SER B 1 30 ? 18.109 -17.125 -9.828 1 97.69 30 SER B O 1
ATOM 1689 N N . TYR B 1 31 ? 18.328 -18.781 -8.328 1 98.06 31 TYR B N 1
ATOM 1690 C CA . TYR B 1 31 ? 17.078 -18.359 -7.68 1 98.06 31 TYR B CA 1
ATOM 1691 C C . TYR B 1 31 ? 17.328 -18.016 -6.215 1 98.06 31 TYR B C 1
ATOM 1693 O O . TYR B 1 31 ? 18.094 -18.703 -5.527 1 98.06 31 TYR B O 1
ATOM 1701 N N . HIS B 1 32 ? 16.734 -16.953 -5.758 1 98.5 32 HIS B N 1
ATOM 1702 C CA . HIS B 1 32 ? 16.625 -16.562 -4.355 1 98.5 32 HIS B CA 1
ATOM 1703 C C . HIS B 1 32 ? 15.164 -16.328 -3.977 1 98.5 32 HIS B C 1
ATOM 1705 O O . HIS B 1 32 ? 14.461 -15.547 -4.621 1 98.5 32 HIS B O 1
ATOM 1711 N N . ILE B 1 33 ? 14.711 -17.047 -2.977 1 98.69 33 ILE B N 1
ATOM 1712 C CA . ILE B 1 33 ? 13.305 -16.953 -2.594 1 98.69 33 ILE B CA 1
ATOM 1713 C C . ILE B 1 33 ? 13.164 -16.062 -1.365 1 98.69 33 ILE B C 1
ATOM 1715 O O . ILE B 1 33 ? 13.844 -16.266 -0.36 1 98.69 33 ILE B O 1
ATOM 1719 N N . VAL B 1 34 ? 12.281 -15.07 -1.427 1 98.75 34 VAL B N 1
ATOM 1720 C CA . VAL B 1 34 ? 12.008 -14.133 -0.339 1 98.75 34 VAL B CA 1
ATOM 1721 C C . VAL B 1 34 ? 10.531 -14.195 0.038 1 98.75 34 VAL B C 1
ATOM 1723 O O . VAL B 1 34 ? 9.656 -14.117 -0.83 1 98.75 34 VAL B O 1
ATOM 1726 N N . VAL B 1 35 ? 10.258 -14.383 1.291 1 98.25 35 VAL B N 1
ATOM 1727 C CA . VAL B 1 35 ? 8.891 -14.336 1.787 1 98.25 35 VAL B CA 1
ATOM 1728 C C . VAL B 1 35 ? 8.547 -12.914 2.225 1 98.25 35 VAL B C 1
ATOM 1730 O O . VAL B 1 35 ? 9.172 -12.375 3.141 1 98.25 35 VAL B O 1
ATOM 1733 N N . SER B 1 36 ? 7.566 -12.336 1.602 1 96.06 36 SER B N 1
ATOM 1734 C CA . SER B 1 36 ? 7.23 -10.938 1.882 1 96.06 36 SER B CA 1
ATOM 1735 C C . SER B 1 36 ? 6.234 -10.836 3.029 1 96.06 36 SER B C 1
ATOM 1737 O O . SER B 1 36 ? 6.246 -9.859 3.783 1 96.06 36 SER B O 1
ATOM 1739 N N . GLY B 1 37 ? 5.383 -11.812 3.188 1 93.5 37 GLY B N 1
ATOM 1740 C CA . GLY B 1 37 ? 4.156 -11.641 3.951 1 93.5 37 GLY B CA 1
ATOM 1741 C C . GLY B 1 37 ? 2.982 -11.203 3.1 1 93.5 37 GLY B C 1
ATOM 1742 O O . GLY B 1 37 ? 3.133 -10.961 1.9 1 93.5 37 GLY B O 1
ATOM 1743 N N . ILE B 1 38 ? 1.858 -11.062 3.736 1 92.94 38 ILE B N 1
ATOM 1744 C CA . ILE B 1 38 ? 0.625 -10.82 2.996 1 92.94 38 ILE B CA 1
ATOM 1745 C C . ILE B 1 38 ? 0.198 -9.359 3.162 1 92.94 38 ILE B C 1
ATOM 1747 O O . ILE B 1 38 ? 0.155 -8.844 4.281 1 92.94 38 ILE B O 1
ATOM 1751 N N . GLY B 1 39 ? -0.055 -8.781 2.066 1 93.44 39 GLY B N 1
ATOM 1752 C CA . GLY B 1 39 ? -0.607 -7.438 2.133 1 93.44 39 GLY B CA 1
ATOM 1753 C C . GLY B 1 39 ? 0.175 -6.43 1.312 1 93.44 39 GLY B C 1
ATOM 1754 O O . GLY B 1 39 ? 1.32 -6.684 0.935 1 93.44 39 GLY B O 1
ATOM 1755 N N . ARG B 1 40 ? -0.382 -5.285 1.062 1 94.81 40 ARG B N 1
ATOM 1756 C CA . ARG B 1 40 ? 0.168 -4.258 0.182 1 94.81 40 ARG B CA 1
ATOM 1757 C C . ARG B 1 40 ? 1.393 -3.6 0.807 1 94.81 40 ARG B C 1
ATOM 1759 O O . ARG B 1 40 ? 2.441 -3.494 0.167 1 94.81 40 ARG B O 1
ATOM 1766 N N . GLU B 1 41 ? 1.311 -3.27 2.09 1 95.75 41 GLU B N 1
ATOM 1767 C CA . GLU B 1 41 ? 2.41 -2.543 2.719 1 95.75 41 GLU B CA 1
ATOM 1768 C C . GLU B 1 41 ? 3.609 -3.457 2.957 1 95.75 41 GLU B C 1
ATOM 1770 O O . GLU B 1 41 ? 4.758 -3.041 2.789 1 95.75 41 GLU B O 1
ATOM 1775 N N . ILE B 1 42 ? 3.316 -4.645 3.338 1 94.88 42 ILE B N 1
ATOM 1776 C CA . ILE B 1 42 ? 4.434 -5.547 3.6 1 94.88 42 ILE B CA 1
ATOM 1777 C C . ILE B 1 42 ? 5.105 -5.93 2.285 1 94.88 42 ILE B C 1
ATOM 1779 O O . ILE B 1 42 ? 6.324 -6.113 2.234 1 94.88 42 ILE B O 1
ATOM 1783 N N . THR B 1 43 ? 4.352 -6.051 1.236 1 96.88 43 THR B N 1
ATOM 1784 C CA . THR B 1 43 ? 4.922 -6.254 -0.091 1 96.88 43 THR B CA 1
ATOM 1785 C C . THR B 1 43 ? 5.82 -5.082 -0.475 1 96.88 43 THR B C 1
ATOM 1787 O O . THR B 1 43 ? 6.953 -5.285 -0.924 1 96.88 43 THR B O 1
ATOM 1790 N N . ALA B 1 44 ? 5.316 -3.906 -0.256 1 97.56 44 ALA B N 1
ATOM 1791 C CA . ALA B 1 44 ? 6.098 -2.713 -0.562 1 97.56 44 ALA B CA 1
ATOM 1792 C C . ALA B 1 44 ? 7.402 -2.693 0.233 1 97.56 44 ALA B C 1
ATOM 1794 O O . ALA B 1 44 ? 8.477 -2.453 -0.326 1 97.56 44 ALA B O 1
ATOM 1795 N N . LYS B 1 45 ? 7.297 -2.975 1.523 1 96.88 45 LYS B N 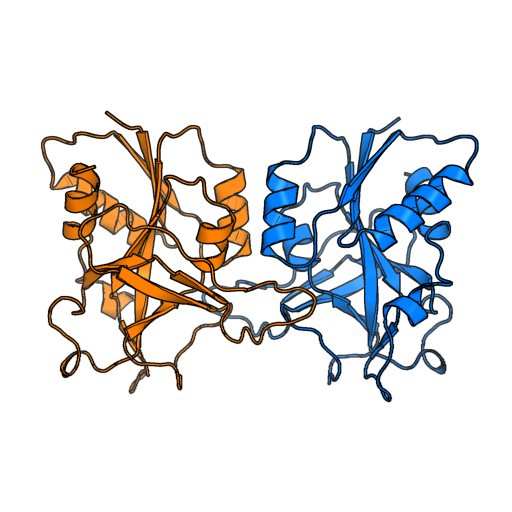1
ATOM 1796 C CA . LYS B 1 45 ? 8.477 -2.967 2.383 1 96.88 45 LYS B CA 1
ATOM 1797 C C . LYS B 1 45 ? 9.516 -3.982 1.905 1 96.88 45 LYS B C 1
ATOM 1799 O O . LYS B 1 45 ? 10.711 -3.697 1.896 1 96.88 45 LYS B O 1
ATOM 1804 N N . THR B 1 46 ? 9.047 -5.113 1.542 1 97.94 46 THR B N 1
ATOM 1805 C CA . THR B 1 46 ? 9.945 -6.156 1.063 1 97.94 46 THR B CA 1
ATOM 1806 C C . THR B 1 46 ? 10.617 -5.734 -0.241 1 97.94 46 THR B C 1
ATOM 1808 O O . THR B 1 46 ? 11.82 -5.922 -0.415 1 97.94 46 THR B O 1
ATOM 1811 N N . LEU B 1 47 ? 9.828 -5.113 -1.16 1 98.06 47 LEU B N 1
ATOM 1812 C CA . LEU B 1 47 ? 10.375 -4.664 -2.436 1 98.06 47 LEU B CA 1
ATOM 1813 C C . LEU B 1 47 ? 11.453 -3.609 -2.223 1 98.06 47 LEU B C 1
ATOM 1815 O O . LEU B 1 47 ? 12.445 -3.576 -2.951 1 98.06 47 LEU B O 1
ATOM 1819 N N . MET B 1 48 ? 11.273 -2.764 -1.186 1 95.75 48 MET B N 1
ATOM 1820 C CA . MET B 1 48 ? 12.227 -1.704 -0.864 1 95.75 48 MET B CA 1
ATOM 1821 C C . MET B 1 48 ? 13.562 -2.289 -0.43 1 95.75 48 MET B C 1
ATOM 1823 O O . MET B 1 48 ? 14.586 -1.601 -0.458 1 95.75 48 MET B O 1
ATOM 1827 N N . ASN B 1 49 ? 13.539 -3.559 -0.04 1 96.44 49 ASN B N 1
ATOM 1828 C CA . ASN B 1 49 ? 14.727 -4.109 0.604 1 96.44 49 ASN B CA 1
ATOM 1829 C C . ASN B 1 49 ? 15.242 -5.344 -0.134 1 96.44 49 ASN B C 1
ATOM 1831 O O . ASN B 1 49 ? 16.016 -6.125 0.421 1 96.44 49 ASN B O 1
ATOM 1835 N N . LEU B 1 50 ? 14.82 -5.5 -1.364 1 97.5 50 LEU B N 1
ATOM 1836 C CA . LEU B 1 50 ? 15.281 -6.664 -2.119 1 97.5 50 LEU B CA 1
ATOM 1837 C C . LEU B 1 50 ? 16.766 -6.543 -2.455 1 97.5 50 LEU B C 1
ATOM 1839 O O . LEU B 1 50 ? 17.25 -5.453 -2.779 1 97.5 50 LEU B O 1
ATOM 1843 N N . PRO B 1 51 ? 17.484 -7.645 -2.418 1 96.75 51 PRO B N 1
ATOM 1844 C CA . PRO B 1 51 ? 18.875 -7.617 -2.906 1 96.75 51 PRO B CA 1
ATOM 1845 C C . PRO B 1 51 ? 18.953 -7.434 -4.422 1 96.75 51 PRO B C 1
ATOM 1847 O O . PRO B 1 51 ? 17.938 -7.492 -5.113 1 96.75 51 PRO B O 1
ATOM 1850 N N . ALA B 1 52 ? 20.172 -7.137 -4.859 1 96.94 52 ALA B N 1
ATOM 1851 C CA . ALA B 1 52 ? 20.375 -6.984 -6.297 1 96.94 52 ALA B CA 1
ATOM 1852 C C . ALA B 1 52 ? 19.922 -8.227 -7.055 1 96.94 52 ALA B C 1
ATOM 1854 O O . ALA B 1 52 ? 20.141 -9.352 -6.613 1 96.94 52 ALA B O 1
ATOM 1855 N N . HIS B 1 53 ? 19.219 -7.992 -8.148 1 98.25 53 HIS B N 1
ATOM 1856 C CA . HIS B 1 53 ? 18.672 -9.062 -8.977 1 98.25 53 HIS B CA 1
ATOM 1857 C C . HIS B 1 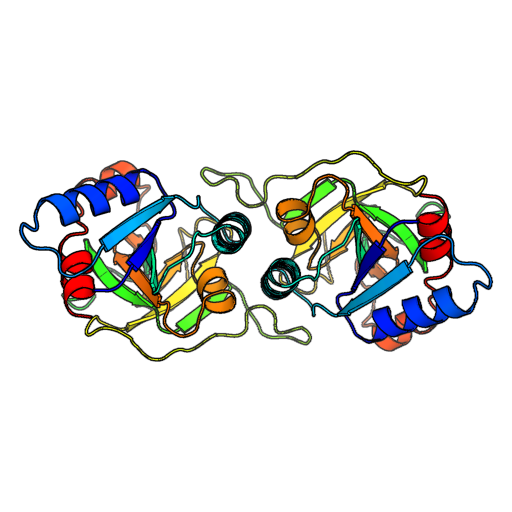53 ? 18.406 -8.586 -10.398 1 98.25 53 HIS B C 1
ATOM 1859 O O . HIS B 1 53 ? 18.359 -7.379 -10.648 1 98.25 53 HIS B O 1
ATOM 1865 N N . ASP B 1 54 ? 18.266 -9.523 -11.297 1 98.38 54 ASP B N 1
ATOM 1866 C CA . ASP B 1 54 ? 17.953 -9.203 -12.688 1 98.38 54 ASP B CA 1
ATOM 1867 C C . ASP B 1 54 ? 16.453 -9.219 -12.93 1 98.38 54 ASP B C 1
ATOM 1869 O O . ASP B 1 54 ? 15.945 -8.516 -13.805 1 98.38 54 ASP B O 1
ATOM 1873 N N . LEU B 1 55 ? 15.758 -10.047 -12.195 1 98.56 55 LEU B N 1
ATOM 1874 C CA . LEU B 1 55 ? 14.328 -10.273 -12.359 1 98.56 55 LEU B CA 1
ATOM 1875 C C . LEU B 1 55 ? 13.672 -10.633 -11.031 1 98.56 55 LEU B C 1
ATOM 1877 O O . LEU B 1 55 ? 14.227 -11.414 -10.25 1 98.56 55 LEU B O 1
ATOM 1881 N N . CYS B 1 56 ? 12.555 -10.023 -10.758 1 98.81 56 CYS B N 1
ATOM 1882 C CA . CYS B 1 56 ? 11.734 -10.383 -9.609 1 98.81 56 CYS B CA 1
ATOM 1883 C C . CYS B 1 56 ? 10.359 -10.883 -10.055 1 98.81 56 CYS B C 1
ATOM 1885 O O . CYS B 1 56 ? 9.672 -10.211 -10.828 1 98.81 56 CYS B O 1
ATOM 1887 N N . VAL B 1 57 ? 9.984 -11.992 -9.602 1 98.88 57 VAL B N 1
ATOM 1888 C CA . VAL B 1 57 ? 8.68 -12.578 -9.906 1 98.88 57 VAL B CA 1
ATOM 1889 C C . VAL B 1 57 ? 7.883 -12.75 -8.617 1 98.88 57 VAL B C 1
ATOM 1891 O O . VAL B 1 57 ? 8.312 -13.461 -7.703 1 98.88 57 VAL B O 1
ATOM 1894 N N . LEU B 1 58 ? 6.785 -12.094 -8.555 1 98.94 58 LEU B N 1
ATOM 1895 C CA . LEU B 1 58 ? 5.836 -12.398 -7.492 1 98.94 58 LEU B CA 1
ATOM 1896 C C . LEU B 1 58 ? 5.066 -13.68 -7.809 1 98.94 58 LEU B C 1
ATOM 1898 O O . LEU B 1 58 ? 4.355 -13.75 -8.812 1 98.94 58 LEU B O 1
ATOM 1902 N N . MET B 1 59 ? 5.23 -14.617 -6.973 1 98.81 59 MET B N 1
ATOM 1903 C CA . MET B 1 59 ? 4.602 -15.914 -7.188 1 98.81 59 MET B CA 1
ATOM 1904 C C . MET B 1 59 ? 3.859 -16.375 -5.938 1 98.81 59 MET B C 1
ATOM 1906 O O . MET B 1 59 ? 4.414 -16.359 -4.836 1 98.81 59 MET B O 1
ATOM 1910 N N . GLY B 1 60 ? 2.635 -16.75 -6.059 1 98.19 60 GLY B N 1
ATOM 1911 C CA . GLY B 1 60 ? 1.854 -17.234 -4.934 1 98.19 60 GLY B CA 1
ATOM 1912 C C . GLY B 1 60 ? 0.456 -17.672 -5.324 1 98.19 60 GLY B C 1
ATOM 1913 O O . GLY B 1 60 ? 0.12 -17.719 -6.508 1 98.19 60 GLY B O 1
ATOM 1914 N N . PHE B 1 61 ? -0.304 -18.078 -4.355 1 96.88 61 PHE B N 1
ATOM 1915 C CA . PHE B 1 61 ? -1.671 -18.547 -4.551 1 96.88 61 PHE B CA 1
ATOM 1916 C C . PHE B 1 61 ? -2.596 -17.391 -4.902 1 96.88 61 PHE B C 1
ATOM 1918 O O . PHE B 1 61 ? -2.35 -16.25 -4.5 1 96.88 61 PHE B O 1
ATOM 1925 N N . ALA B 1 62 ? -3.623 -17.672 -5.656 1 95.56 62 ALA B N 1
ATOM 1926 C CA . ALA B 1 62 ? -4.699 -16.719 -5.871 1 95.56 62 ALA B CA 1
ATOM 1927 C C . ALA B 1 62 ? -6.035 -17.422 -6.086 1 95.56 62 ALA B C 1
ATOM 1929 O O . ALA B 1 62 ? -6.07 -18.562 -6.562 1 95.56 62 ALA B O 1
ATOM 1930 N N . ALA B 1 63 ? -7.027 -16.75 -5.664 1 94.5 63 ALA B N 1
ATOM 1931 C CA . ALA B 1 63 ? -8.383 -17.219 -5.945 1 94.5 63 ALA B CA 1
ATOM 1932 C C . ALA B 1 63 ? -8.875 -16.703 -7.293 1 94.5 63 ALA B C 1
ATOM 1934 O O . ALA B 1 63 ? -8.5 -15.609 -7.719 1 94.5 63 ALA B O 1
ATOM 1935 N N . ILE B 1 64 ? -9.672 -17.438 -7.926 1 95.75 64 ILE B N 1
ATOM 1936 C CA . ILE B 1 64 ? -10.281 -17 -9.172 1 95.75 64 ILE B CA 1
ATOM 1937 C C . ILE B 1 64 ? -11.797 -17.094 -9.062 1 95.75 64 ILE B C 1
ATOM 1939 O O . ILE B 1 64 ? -12.328 -18.031 -8.461 1 95.75 64 ILE B O 1
ATOM 1943 N N . VAL B 1 65 ? -12.477 -16.172 -9.68 1 95.25 65 VAL B N 1
ATOM 1944 C CA . VAL B 1 65 ? -13.938 -16.141 -9.641 1 95.25 65 VAL B CA 1
ATOM 1945 C C . VAL B 1 65 ? -14.5 -17.094 -10.688 1 95.25 65 VAL B C 1
ATOM 1947 O O . VAL B 1 65 ? -14.172 -17 -11.875 1 95.25 65 VAL B O 1
ATOM 1950 N N . GLY B 1 66 ? -15.375 -17.969 -10.281 1 95.06 66 GLY B N 1
ATOM 1951 C CA . GLY B 1 66 ? -16 -18.953 -11.148 1 95.06 66 GLY B CA 1
ATOM 1952 C C . GLY B 1 66 ? -15.992 -20.359 -10.555 1 95.06 66 GLY B C 1
ATOM 1953 O O . GLY B 1 66 ? -15.234 -20.641 -9.625 1 95.06 66 GLY B O 1
ATOM 1954 N N . LYS B 1 67 ? -16.859 -21.234 -11.164 1 93.12 67 LYS B N 1
ATOM 1955 C CA . LYS B 1 67 ? -16.844 -22.656 -10.812 1 93.12 67 LYS B CA 1
ATOM 1956 C C . LYS B 1 67 ? -15.797 -23.406 -11.633 1 93.12 67 LYS B C 1
ATOM 1958 O O . LYS B 1 67 ? -15.75 -23.281 -12.859 1 93.12 67 LYS B O 1
ATOM 1963 N N . GLU B 1 68 ? -15.047 -24.109 -10.859 1 94 68 GLU B N 1
ATOM 1964 C CA . GLU B 1 68 ? -13.977 -24.812 -11.555 1 94 68 GLU B CA 1
ATOM 1965 C C . GLU B 1 68 ? -14.523 -25.609 -12.742 1 94 68 GLU B C 1
ATOM 1967 O O . GLU B 1 68 ? -13.93 -25.594 -13.828 1 94 68 GLU B O 1
ATOM 1972 N N . SER B 1 69 ? -15.648 -26.188 -12.578 1 94.81 69 SER B N 1
ATOM 1973 C CA . SER B 1 69 ? -16.234 -27.047 -13.602 1 94.81 69 SER B CA 1
ATOM 1974 C C . SER B 1 69 ? -16.656 -26.25 -14.828 1 94.81 69 SER B C 1
ATOM 1976 O O . SER B 1 69 ? -16.859 -26.828 -15.906 1 94.81 69 SER B O 1
ATOM 1978 N N . GLU B 1 70 ? -16.797 -25 -14.68 1 95.5 70 GLU B N 1
ATOM 1979 C CA . GLU B 1 70 ? -17.297 -24.172 -15.766 1 95.5 70 GLU B CA 1
ATOM 1980 C C . GLU B 1 70 ? -16.172 -23.359 -16.406 1 95.5 70 GLU B C 1
ATOM 1982 O O . GLU B 1 70 ? -16.391 -22.672 -17.406 1 95.5 70 GLU B O 1
ATOM 1987 N N . LEU B 1 71 ? -15.023 -23.438 -15.828 1 96.88 71 LEU B N 1
ATOM 1988 C CA . LEU B 1 71 ? -13.867 -22.719 -16.344 1 96.88 71 LEU B CA 1
ATOM 1989 C C . LEU B 1 71 ? -13.078 -23.594 -17.312 1 96.88 71 LEU B C 1
ATOM 1991 O O . LEU B 1 71 ? -13.148 -24.828 -17.25 1 96.88 71 LEU B O 1
ATOM 1995 N N . PRO B 1 72 ? -12.383 -22.922 -18.25 1 96.94 72 PRO B N 1
ATOM 1996 C CA . PRO B 1 72 ? -11.5 -23.703 -19.109 1 96.94 72 PRO B CA 1
ATOM 1997 C C . PRO B 1 72 ? -10.469 -24.516 -18.312 1 96.94 72 PRO B C 1
ATOM 1999 O O . PRO B 1 72 ? -10.047 -24.094 -17.234 1 96.94 72 PRO B O 1
ATOM 2002 N N . PRO B 1 73 ? -9.992 -25.594 -18.938 1 96.81 73 PRO B N 1
ATOM 2003 C CA . PRO B 1 73 ? -9.086 -26.5 -18.234 1 96.81 73 PRO B CA 1
ATOM 2004 C C . PRO B 1 73 ? -7.781 -25.828 -17.812 1 96.81 73 PRO B C 1
ATOM 2006 O O . PRO B 1 73 ? -7.18 -26.203 -16.797 1 96.81 73 PRO B O 1
ATOM 2009 N N . TYR B 1 74 ? -7.371 -24.891 -18.578 1 97 74 TYR B N 1
ATOM 2010 C CA . TYR B 1 74 ? -6.105 -24.219 -18.266 1 97 74 TYR B CA 1
ATOM 2011 C C . TYR B 1 74 ? -6.246 -23.344 -17.031 1 97 74 TYR B C 1
ATOM 2013 O O . TYR B 1 74 ? -5.254 -22.828 -16.516 1 97 74 TYR B O 1
ATOM 2021 N N . LEU B 1 75 ? -7.508 -23.203 -16.484 1 98.06 75 LEU B N 1
ATOM 2022 C CA . LEU B 1 75 ? -7.758 -22.453 -15.258 1 98.06 75 LEU B CA 1
ATOM 2023 C C . LEU B 1 75 ? -8.195 -23.391 -14.133 1 98.06 75 LEU B C 1
ATOM 2025 O O . LEU B 1 75 ? -8.992 -23 -13.273 1 98.06 75 LEU B O 1
ATOM 2029 N N . ALA B 1 76 ? -7.699 -24.578 -14.102 1 97.19 76 ALA B N 1
ATOM 2030 C CA . ALA B 1 76 ? -7.992 -25.562 -13.055 1 97.19 76 ALA B CA 1
ATOM 2031 C C . ALA B 1 76 ? -7.141 -25.297 -11.812 1 97.19 76 ALA B C 1
ATOM 2033 O O . ALA B 1 76 ? -6.176 -24.531 -11.859 1 97.19 76 ALA B O 1
ATOM 2034 N N . LEU B 1 77 ? -7.566 -25.984 -10.742 1 96.88 77 LEU B N 1
ATOM 2035 C CA . LEU B 1 77 ? -6.812 -25.922 -9.5 1 96.88 77 LEU B CA 1
ATOM 2036 C C . LEU B 1 77 ? -5.348 -26.281 -9.734 1 96.88 77 LEU B C 1
ATOM 2038 O O . LEU B 1 77 ? -5.047 -27.281 -10.398 1 96.88 77 LEU B O 1
ATOM 2042 N N . GLY B 1 78 ? -4.418 -25.391 -9.227 1 98.06 78 GLY B N 1
ATOM 2043 C CA . GLY B 1 78 ? -2.994 -25.656 -9.297 1 98.06 78 GLY B CA 1
ATOM 2044 C C . GLY B 1 78 ? -2.35 -25.125 -10.562 1 98.06 78 GLY B C 1
ATOM 2045 O O . GLY B 1 78 ? -1.123 -25.156 -10.695 1 98.06 78 GLY B O 1
ATOM 2046 N N . LYS B 1 79 ? -3.137 -24.656 -11.484 1 98.44 79 LYS B N 1
ATOM 2047 C CA . LYS B 1 79 ? -2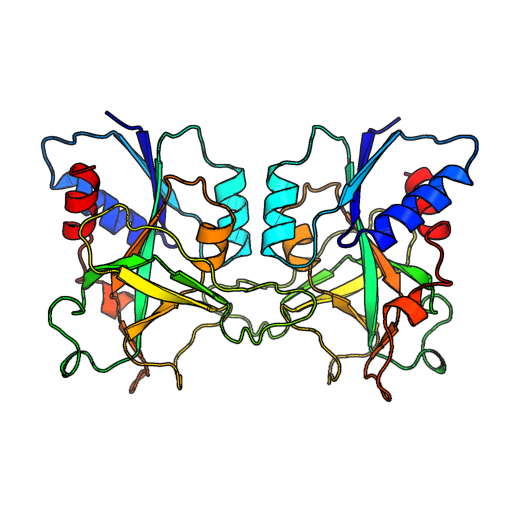.594 -24.156 -12.75 1 98.44 79 LYS B CA 1
ATOM 2048 C C . LYS B 1 79 ? -2.021 -22.75 -12.578 1 98.44 79 LYS B C 1
ATOM 2050 O O . LYS B 1 79 ? -2.613 -21.906 -11.898 1 98.44 79 LYS B O 1
ATOM 2055 N N . PRO B 1 80 ? -0.88 -22.516 -13.164 1 98.75 80 PRO B N 1
ATOM 2056 C CA . PRO B 1 80 ? -0.286 -21.172 -13.109 1 98.75 80 PRO B CA 1
ATOM 2057 C C . PRO B 1 80 ? -0.855 -20.234 -14.164 1 98.75 80 PRO B C 1
ATOM 2059 O O . PRO B 1 80 ? -1.153 -20.656 -15.281 1 98.75 80 PRO B O 1
ATOM 2062 N N . ILE B 1 81 ? -0.987 -19.031 -13.844 1 98.81 81 ILE B N 1
ATOM 2063 C CA . ILE B 1 81 ? -1.398 -17.953 -14.734 1 98.81 81 ILE B CA 1
ATOM 2064 C C . ILE B 1 81 ? -0.504 -16.734 -14.523 1 98.81 81 ILE B C 1
ATOM 2066 O O . ILE B 1 81 ? 0.131 -16.594 -13.469 1 98.81 81 ILE B O 1
ATOM 2070 N N . GLU B 1 82 ? -0.373 -15.859 -15.531 1 98.88 82 GLU B N 1
ATOM 2071 C CA . GLU B 1 82 ? 0.333 -14.586 -15.406 1 98.88 82 GLU B CA 1
ATOM 2072 C C . GLU B 1 82 ? -0.644 -13.43 -15.242 1 98.88 82 GLU B C 1
ATOM 2074 O O . GLU B 1 82 ? -1.668 -13.367 -15.922 1 98.88 82 GLU B O 1
ATOM 2079 N N . ILE B 1 83 ? -0.371 -12.586 -14.336 1 98.81 83 ILE B N 1
ATOM 2080 C CA . ILE B 1 83 ? -1.193 -11.391 -14.148 1 98.81 83 ILE B CA 1
ATOM 2081 C C . ILE B 1 83 ? -0.659 -10.258 -15.016 1 98.81 83 ILE B C 1
ATOM 2083 O O . ILE B 1 83 ? 0.481 -9.82 -14.844 1 98.81 83 ILE B O 1
ATOM 2087 N N . THR B 1 84 ? -1.521 -9.742 -15.906 1 98.62 84 THR B N 1
ATOM 2088 C CA . THR B 1 84 ? -1.065 -8.703 -16.828 1 98.62 84 THR B CA 1
ATOM 2089 C C . THR B 1 84 ? -1.878 -7.422 -16.641 1 98.62 84 THR B C 1
ATOM 2091 O O . THR B 1 84 ? -1.606 -6.406 -17.281 1 98.62 84 THR B O 1
ATOM 2094 N N . ASN B 1 85 ? -2.875 -7.484 -15.789 1 97.94 85 ASN B N 1
ATOM 2095 C CA . ASN B 1 85 ? -3.689 -6.34 -15.398 1 97.94 85 ASN B CA 1
ATOM 2096 C C . ASN B 1 85 ? -4.055 -6.398 -13.914 1 97.94 85 ASN B C 1
ATOM 2098 O O . ASN B 1 85 ? -4.438 -7.453 -13.406 1 97.94 85 ASN B O 1
ATOM 2102 N N . ALA B 1 86 ? -3.877 -5.285 -13.266 1 97.44 86 ALA B N 1
ATOM 2103 C CA . ALA B 1 86 ? -4.199 -5.258 -11.844 1 97.44 86 ALA B CA 1
ATOM 2104 C C . ALA B 1 86 ? -4.902 -3.959 -11.461 1 97.44 86 ALA B C 1
ATOM 2106 O O . ALA B 1 86 ? -4.555 -2.889 -11.961 1 97.44 86 ALA B O 1
ATOM 2107 N N . SER B 1 87 ? -5.82 -4.086 -10.578 1 95.06 87 SER B N 1
ATOM 2108 C CA . SER B 1 87 ? -6.508 -2.941 -9.984 1 95.06 87 SER B CA 1
ATOM 2109 C C . SER B 1 87 ? -6.836 -3.195 -8.523 1 95.06 87 SER B C 1
ATOM 2111 O O . SER B 1 87 ? -6.68 -4.312 -8.031 1 95.06 87 SER B O 1
ATOM 2113 N N . LEU B 1 88 ? -7.203 -2.158 -7.883 1 93 88 LEU B N 1
ATOM 2114 C CA . LEU B 1 88 ? -7.645 -2.301 -6.496 1 93 88 LEU B CA 1
ATOM 2115 C C . LEU B 1 88 ? -9.125 -2.668 -6.43 1 93 88 LEU B C 1
ATOM 2117 O O . LEU B 1 88 ? -9.938 -2.133 -7.188 1 93 88 LEU B O 1
ATOM 2121 N N . TYR B 1 89 ? -9.391 -3.541 -5.551 1 87.69 89 TYR B N 1
ATOM 2122 C CA . TYR B 1 89 ? -10.781 -3.902 -5.305 1 87.69 89 TYR B CA 1
ATOM 2123 C C . TYR B 1 89 ? -11.594 -2.688 -4.867 1 87.69 89 TYR B C 1
ATOM 2125 O O . TYR B 1 89 ? -11.211 -1.98 -3.934 1 87.69 89 TYR B O 1
ATOM 2133 N N . GLY B 1 90 ? -12.656 -2.43 -5.594 1 79.69 90 GLY B N 1
ATOM 2134 C CA . GLY B 1 90 ? -13.523 -1.311 -5.266 1 79.69 90 GLY B CA 1
ATOM 2135 C C . GLY B 1 90 ? -13.078 -0.004 -5.895 1 79.69 90 GLY B C 1
ATOM 2136 O O . GLY B 1 90 ? -13.648 1.053 -5.613 1 79.69 90 GLY B O 1
ATOM 2137 N N . TYR B 1 91 ? -12.078 -0.053 -6.664 1 82.19 91 TYR B N 1
ATOM 2138 C CA . TYR B 1 91 ? -11.656 1.168 -7.34 1 82.19 91 TYR B CA 1
ATOM 2139 C C . TYR B 1 91 ? -12.789 1.743 -8.18 1 82.19 91 TYR B C 1
ATOM 2141 O O . TYR B 1 91 ? -13.398 1.029 -8.977 1 82.19 91 TYR B O 1
ATOM 2149 N N . GLU B 1 92 ? -13.078 2.945 -8.016 1 77.94 92 GLU B N 1
ATOM 2150 C CA . GLU B 1 92 ? -14.172 3.604 -8.719 1 77.94 92 GLU B CA 1
ATOM 2151 C C . GLU B 1 92 ? -13.664 4.789 -9.539 1 77.94 92 GLU B C 1
ATOM 2153 O O . GLU B 1 92 ? -14.453 5.512 -10.148 1 77.94 92 GLU B O 1
ATOM 2158 N N . GLY B 1 93 ? -12.492 4.879 -9.641 1 71.25 93 GLY B N 1
ATOM 2159 C CA . GLY B 1 93 ? -11.977 6.086 -10.258 1 71.25 93 GLY B CA 1
ATOM 2160 C C . GLY B 1 93 ? -12.023 7.297 -9.344 1 71.25 93 GLY B C 1
ATOM 2161 O O . GLY B 1 93 ? -12.398 7.188 -8.18 1 71.25 93 GLY B O 1
ATOM 2162 N N . GLY B 1 94 ? -11.344 8.508 -9.742 1 66.62 94 GLY B N 1
ATOM 2163 C CA . GLY B 1 94 ? -11.391 9.703 -8.922 1 66.62 94 GLY B CA 1
ATOM 2164 C C . GLY B 1 94 ? -10.242 10.656 -9.188 1 66.62 94 GLY B C 1
ATOM 2165 O O . GLY B 1 94 ? -9.406 10.398 -10.055 1 66.62 94 GLY B O 1
ATOM 2166 N N . LEU B 1 95 ? -10.508 11.625 -8.43 1 62.5 95 LEU B N 1
ATOM 2167 C CA . LEU B 1 95 ? -9.555 12.727 -8.57 1 62.5 95 LEU B CA 1
ATOM 2168 C C . LEU B 1 95 ? -8.125 12.25 -8.336 1 62.5 95 LEU B C 1
ATOM 2170 O O . LEU B 1 95 ? -7.199 12.68 -9.023 1 62.5 95 LEU B O 1
ATOM 2174 N N . PHE B 1 96 ? -8.008 11.25 -7.395 1 63.94 96 PHE B N 1
ATOM 2175 C CA . PHE B 1 96 ? -6.664 10.836 -7.012 1 63.94 96 PHE B CA 1
ATOM 2176 C C . PHE B 1 96 ? -6.383 9.414 -7.484 1 63.94 96 PHE B C 1
ATOM 2178 O O . PHE B 1 96 ? -5.656 8.672 -6.824 1 63.94 96 PHE B O 1
ATOM 2185 N N . GLU B 1 97 ? -6.664 9.047 -8.523 1 71.19 97 GLU B N 1
ATOM 2186 C CA . GLU B 1 97 ? -6.723 7.832 -9.328 1 71.19 97 GLU B CA 1
ATOM 2187 C C . GLU B 1 97 ? -5.867 6.727 -8.719 1 71.19 97 GLU B C 1
ATOM 2189 O O . GLU B 1 97 ? -5.422 5.82 -9.422 1 71.19 97 GLU B O 1
ATOM 2194 N N . ASN B 1 98 ? -5.609 6.707 -7.383 1 77.75 98 ASN B N 1
ATOM 2195 C CA . ASN B 1 98 ? -5.062 5.527 -6.723 1 77.75 98 ASN B CA 1
ATOM 2196 C C . ASN B 1 98 ? -5.918 4.293 -6.98 1 77.75 98 ASN B C 1
ATOM 2198 O O . ASN B 1 98 ? -7.141 4.34 -6.859 1 77.75 98 ASN B O 1
ATOM 2202 N N . GLY B 1 99 ? -5.258 3.299 -7.477 1 84.12 99 GLY B N 1
ATOM 2203 C CA . GLY B 1 99 ? -5.98 2.07 -7.766 1 84.12 99 GLY B CA 1
ATOM 2204 C C . GLY B 1 99 ? -6.348 1.929 -9.227 1 84.12 99 GLY B C 1
ATOM 2205 O O . GLY B 1 99 ? -6.945 0.928 -9.633 1 84.12 99 GLY B O 1
ATOM 2206 N N . LYS B 1 100 ? -6.012 2.977 -10.008 1 89.69 100 LYS B N 1
ATOM 2207 C CA . LYS B 1 100 ? -6.266 2.855 -11.445 1 89.69 100 LYS B CA 1
ATOM 2208 C C . LYS B 1 100 ? -5.637 1.585 -12.008 1 89.69 100 LYS B C 1
ATOM 2210 O O . LYS B 1 100 ? -4.508 1.234 -11.656 1 89.69 100 LYS B O 1
ATOM 2215 N N . PRO B 1 101 ? -6.336 0.933 -12.922 1 94.19 101 PRO B N 1
ATOM 2216 C CA . PRO B 1 101 ? -5.812 -0.317 -13.477 1 94.19 101 PRO B CA 1
ATOM 2217 C C . PRO B 1 101 ? -4.441 -0.146 -14.125 1 94.19 101 PRO B C 1
ATOM 2219 O O . PRO B 1 101 ? -4.184 0.869 -14.781 1 94.19 101 PRO B O 1
ATOM 2222 N N . ILE B 1 102 ? -3.59 -1.081 -13.883 1 96.62 102 ILE B N 1
ATOM 2223 C CA . ILE B 1 102 ? -2.268 -1.137 -14.492 1 96.62 102 ILE B CA 1
ATOM 2224 C C . ILE B 1 102 ? -2.195 -2.322 -15.453 1 96.62 102 ILE B C 1
ATOM 2226 O O . ILE B 1 102 ? -2.482 -3.459 -15.07 1 96.62 102 ILE B O 1
ATOM 2230 N N . ALA B 1 103 ? -1.845 -2.037 -16.672 1 97.69 103 ALA B N 1
ATOM 2231 C CA . ALA B 1 103 ? -1.7 -3.082 -17.688 1 97.69 103 ALA B CA 1
ATOM 2232 C C . ALA B 1 103 ? -0.244 -3.232 -18.109 1 97.69 103 ALA B C 1
ATOM 2234 O O . ALA B 1 103 ? 0.468 -2.238 -18.281 1 97.69 103 ALA B O 1
ATOM 2235 N N . VAL B 1 104 ? 0.186 -4.504 -18.297 1 97.94 104 VAL B N 1
ATOM 2236 C CA . VAL B 1 104 ? 1.54 -4.793 -18.75 1 97.94 104 VAL B CA 1
ATOM 2237 C C . VAL B 1 104 ? 1.502 -5.887 -19.812 1 97.94 104 VAL B C 1
ATOM 2239 O O . VAL B 1 104 ? 0.506 -6.602 -19.938 1 97.94 104 VAL B O 1
ATOM 2242 N N . ASN B 1 105 ? 2.561 -5.969 -20.531 1 97.62 105 ASN B N 1
ATOM 2243 C CA . ASN B 1 105 ? 2.693 -7.059 -21.484 1 97.62 105 ASN B CA 1
ATOM 2244 C C . ASN B 1 105 ? 3.104 -8.359 -20.797 1 97.62 105 ASN B C 1
ATOM 2246 O O . ASN B 1 105 ? 3.848 -8.344 -19.828 1 97.62 105 ASN B O 1
ATOM 2250 N N . PRO B 1 106 ? 2.582 -9.438 -21.359 1 97.94 106 PRO B N 1
ATOM 2251 C CA . PRO B 1 106 ? 3.002 -10.734 -20.812 1 97.94 106 PRO B CA 1
ATOM 2252 C C . PRO B 1 106 ? 4.496 -10.992 -20.984 1 97.94 106 PRO B C 1
ATOM 2254 O O . PRO B 1 106 ? 5.094 -10.539 -21.969 1 97.94 106 PRO B O 1
ATOM 2257 N N . GLN B 1 107 ? 5.062 -11.758 -20.047 1 97.5 107 GLN B N 1
ATOM 2258 C CA . GLN B 1 107 ? 6.477 -12.117 -20.078 1 97.5 107 GLN B CA 1
ATOM 2259 C C . GLN B 1 107 ? 6.656 -13.602 -20.375 1 97.5 107 GLN B C 1
ATOM 2261 O O . GLN B 1 107 ? 7.766 -14.055 -20.672 1 97.5 107 GLN B O 1
ATOM 2266 N N . THR B 1 108 ? 5.52 -14.328 -20.25 1 97.88 108 THR B N 1
ATOM 2267 C CA . THR B 1 108 ? 5.566 -15.773 -20.422 1 97.88 108 THR B CA 1
ATOM 2268 C C . THR B 1 108 ? 4.48 -16.234 -21.391 1 97.88 108 THR B C 1
ATOM 2270 O O . THR B 1 108 ? 3.766 -15.414 -21.969 1 97.88 108 THR B O 1
ATOM 2273 N N . ASN B 1 109 ? 4.441 -17.562 -21.547 1 96.81 109 ASN B N 1
ATOM 2274 C CA . ASN B 1 109 ? 3.422 -18.156 -22.406 1 96.81 109 ASN B CA 1
ATOM 2275 C C . ASN B 1 109 ? 2.211 -18.625 -21.609 1 96.81 109 ASN B C 1
ATOM 2277 O O . ASN B 1 109 ? 1.345 -19.328 -22.125 1 96.81 109 ASN B O 1
ATOM 2281 N N . LEU B 1 110 ? 2.135 -18.234 -20.391 1 98.31 110 LEU B N 1
ATOM 2282 C CA . LEU B 1 110 ? 1.012 -18.609 -19.531 1 98.31 110 LEU B CA 1
ATOM 2283 C C . LEU B 1 110 ? -0.237 -17.812 -19.891 1 98.31 110 LEU B C 1
ATOM 2285 O O . LEU B 1 110 ? -0.138 -16.719 -20.453 1 98.31 110 LEU B O 1
ATOM 2289 N N . PRO B 1 111 ? -1.419 -18.406 -19.578 1 98.31 111 PRO B N 1
ATOM 2290 C CA . PRO B 1 111 ? -2.627 -17.578 -19.703 1 98.31 111 PRO B CA 1
ATOM 2291 C C . PRO B 1 111 ? -2.566 -16.312 -18.875 1 98.31 111 PRO B C 1
ATOM 2293 O O . PRO B 1 111 ? -2.049 -16.328 -17.75 1 98.31 111 PRO B O 1
ATOM 2296 N N . CYS B 1 112 ? -3.062 -15.227 -19.469 1 98.44 112 CYS B N 1
ATOM 2297 C CA . CYS B 1 112 ? -3.016 -13.93 -18.797 1 98.44 112 CYS B CA 1
ATOM 2298 C C . CYS B 1 112 ? -4.391 -13.539 -18.266 1 98.44 112 CYS B C 1
ATOM 2300 O O . CYS B 1 112 ? -5.395 -13.672 -18.969 1 98.44 112 CYS B O 1
ATOM 2302 N N . LEU B 1 113 ? -4.426 -13.07 -17 1 98.25 113 LEU B N 1
ATOM 2303 C CA . LEU B 1 113 ? -5.699 -12.672 -16.406 1 98.25 113 LEU B CA 1
ATOM 2304 C C . LEU B 1 113 ? -5.57 -11.336 -15.688 1 98.25 113 LEU B C 1
ATOM 2306 O O . LEU B 1 113 ? -4.465 -10.812 -15.531 1 98.25 113 LEU B O 1
ATOM 2310 N N . HIS B 1 114 ? -6.746 -10.781 -15.328 1 96.81 114 HIS B N 1
ATOM 2311 C CA . HIS B 1 114 ? -6.879 -9.562 -14.539 1 96.81 114 HIS B CA 1
ATOM 2312 C C . HIS B 1 114 ? -7.012 -9.875 -13.055 1 96.81 114 HIS B C 1
ATOM 2314 O O . HIS B 1 114 ? -7.707 -10.82 -12.68 1 96.81 114 HIS B O 1
ATOM 2320 N N . SER B 1 115 ? -6.34 -9.062 -12.297 1 97 115 SER B N 1
ATOM 2321 C CA . SER B 1 115 ? -6.379 -9.289 -10.859 1 97 115 SER B CA 1
ATOM 2322 C C . SER B 1 115 ? -6.918 -8.062 -10.125 1 97 115 SER B C 1
ATOM 2324 O O . SER B 1 115 ? -6.664 -6.926 -10.523 1 97 115 SER B O 1
ATOM 2326 N N . LEU B 1 116 ? -7.629 -8.336 -9.094 1 95.06 116 LEU B N 1
ATOM 2327 C CA . LEU B 1 116 ? -8.062 -7.32 -8.141 1 95.06 116 LEU B CA 1
ATOM 2328 C C . LEU B 1 116 ? -7.406 -7.531 -6.781 1 95.06 116 LEU B C 1
ATOM 2330 O O . LEU B 1 116 ? -7.473 -8.625 -6.215 1 95.06 116 LEU B O 1
ATOM 2334 N N . THR B 1 117 ? -6.777 -6.508 -6.312 1 94.62 117 THR B N 1
ATOM 2335 C CA . THR B 1 117 ? -6.125 -6.547 -5.008 1 94.62 117 THR B CA 1
ATOM 2336 C C . THR B 1 117 ? -7.043 -5.973 -3.932 1 94.62 117 THR B C 1
ATOM 2338 O O . THR B 1 117 ? -7.582 -4.875 -4.09 1 94.62 117 THR B O 1
ATOM 2341 N N . SER B 1 118 ? -7.215 -6.77 -2.9 1 89.06 118 SER B N 1
ATOM 2342 C CA . SER B 1 118 ? -8.055 -6.363 -1.779 1 89.06 118 SER B CA 1
ATOM 2343 C C . SER B 1 118 ? -7.281 -6.398 -0.467 1 89.06 118 SER B C 1
ATOM 2345 O O . SER B 1 118 ? -6.387 -7.227 -0.29 1 89.06 118 SER B O 1
ATOM 2347 N N . ASP B 1 119 ? -7.668 -5.578 0.449 1 87.56 119 ASP B N 1
ATOM 2348 C CA . ASP B 1 119 ? -7.09 -5.617 1.787 1 87.56 119 ASP B CA 1
ATOM 2349 C C . ASP B 1 119 ? -7.809 -6.637 2.668 1 87.56 119 ASP B C 1
ATOM 2351 O O . ASP B 1 119 ? -7.418 -6.859 3.816 1 87.56 119 ASP B O 1
ATOM 2355 N N . LYS B 1 120 ? -8.844 -7.18 2.137 1 78.88 120 LYS B N 1
ATOM 2356 C CA . LYS B 1 120 ? -9.656 -8.133 2.896 1 78.88 120 LYS B CA 1
ATOM 2357 C C . LYS B 1 120 ? -9.734 -9.477 2.186 1 78.88 120 LYS B C 1
ATOM 2359 O O . LYS B 1 120 ? -9.555 -9.555 0.969 1 78.88 120 LYS B O 1
ATOM 2364 N N . PHE B 1 121 ? -9.984 -10.422 3.02 1 75.5 121 PHE B N 1
ATOM 2365 C CA . PHE B 1 121 ? -10.273 -11.727 2.436 1 75.5 121 PHE B CA 1
ATOM 2366 C C . PHE B 1 121 ? -11.641 -11.727 1.768 1 75.5 121 PHE B C 1
ATOM 2368 O O . PHE B 1 121 ? -12.664 -11.555 2.432 1 75.5 121 PHE B O 1
ATOM 2375 N N . VAL B 1 122 ? -11.617 -11.875 0.454 1 76.12 122 VAL B N 1
ATOM 2376 C CA . VAL B 1 122 ? -12.859 -11.828 -0.307 1 76.12 122 VAL B CA 1
ATOM 2377 C C . VAL B 1 122 ? -13.461 -13.227 -0.403 1 76.12 122 VAL B C 1
ATOM 2379 O O . VAL B 1 122 ? -12.82 -14.148 -0.915 1 76.12 122 VAL B O 1
ATOM 2382 N N . ARG B 1 123 ? -14.617 -13.484 0.126 1 77.06 123 ARG B N 1
ATOM 2383 C CA . ARG B 1 123 ? -15.289 -14.781 0.104 1 77.06 123 ARG B CA 1
ATOM 2384 C C . ARG B 1 123 ? -16.469 -14.781 -0.869 1 77.06 123 ARG B C 1
ATOM 2386 O O . ARG B 1 123 ? -16.781 -15.805 -1.468 1 77.06 123 ARG B O 1
ATOM 2393 N N . THR B 1 124 ? -17.094 -13.695 -0.834 1 69.38 124 THR B N 1
ATOM 2394 C CA . THR B 1 124 ? -18.234 -13.516 -1.712 1 69.38 124 THR B CA 1
ATOM 2395 C C . THR B 1 124 ? -18.031 -12.305 -2.623 1 69.38 124 THR B C 1
ATOM 2397 O O . THR B 1 124 ? -17.422 -11.312 -2.219 1 69.38 124 THR B O 1
ATOM 2400 N N . THR B 1 125 ? -18.422 -12.648 -3.924 1 71.44 125 THR B N 1
ATOM 2401 C CA . THR B 1 125 ? -18.203 -11.508 -4.801 1 71.44 125 THR B CA 1
ATOM 2402 C C . THR B 1 125 ? -19.109 -11.562 -6.02 1 71.44 125 THR B C 1
ATOM 2404 O O . THR B 1 125 ? -19.609 -12.641 -6.383 1 71.44 125 THR B O 1
ATOM 2407 N N . ASN B 1 126 ? -19.469 -10.367 -6.398 1 84.12 126 ASN B N 1
ATOM 2408 C CA . ASN B 1 126 ? -20.141 -10.219 -7.68 1 84.12 126 ASN B CA 1
ATOM 2409 C C . ASN B 1 126 ? -19.172 -9.859 -8.797 1 84.12 126 ASN B C 1
ATOM 2411 O O . ASN B 1 126 ? -19.562 -9.273 -9.805 1 84.12 126 ASN B O 1
ATOM 2415 N N . LEU B 1 127 ? -18.031 -10.266 -8.641 1 88.56 127 LEU B N 1
ATOM 2416 C CA . LEU B 1 127 ? -17 -9.969 -9.625 1 88.56 127 LEU B CA 1
ATOM 2417 C C . LEU B 1 127 ? -17.172 -10.836 -10.875 1 88.56 127 LEU B C 1
ATOM 2419 O O . LEU B 1 127 ? -17.812 -11.883 -10.82 1 88.56 127 LEU B O 1
ATOM 2423 N N . ALA B 1 128 ? -16.656 -10.336 -11.953 1 91.56 128 ALA B N 1
ATOM 2424 C CA . ALA B 1 128 ? -16.719 -11.07 -13.211 1 91.56 128 ALA B CA 1
ATOM 2425 C C . ALA B 1 128 ? -15.977 -12.398 -13.117 1 91.56 128 ALA B C 1
ATOM 2427 O O . ALA B 1 128 ? -14.922 -12.484 -12.477 1 91.56 128 ALA B O 1
ATOM 2428 N N . VAL B 1 129 ? -16.484 -13.383 -13.805 1 95 129 VAL B N 1
ATOM 2429 C CA . VAL B 1 129 ? -15.836 -14.688 -13.898 1 95 129 VAL B CA 1
ATOM 2430 C C . VAL B 1 129 ? -14.422 -14.523 -14.461 1 95 129 VAL B C 1
ATOM 2432 O O . VAL B 1 129 ? -14.188 -13.688 -15.336 1 95 129 VAL B O 1
ATOM 2435 N N . GLN B 1 130 ? -13.453 -15.258 -13.898 1 96 130 GLN B N 1
ATOM 2436 C CA . GLN B 1 130 ? -12.047 -15.305 -14.297 1 96 130 GLN B CA 1
ATOM 2437 C C . GLN B 1 130 ? -11.273 -14.125 -13.719 1 96 130 GLN B C 1
ATOM 2439 O O . GLN B 1 130 ? -10.117 -13.891 -14.102 1 96 130 GLN B O 1
ATOM 2444 N N . THR B 1 131 ? -11.883 -13.383 -12.797 1 95.69 131 THR B N 1
ATOM 2445 C CA . THR B 1 131 ? -11.156 -12.375 -12.031 1 95.69 131 THR B CA 1
ATOM 2446 C C . THR B 1 131 ? -10.328 -13.023 -10.93 1 95.69 131 THR B C 1
ATOM 2448 O O . THR B 1 131 ? -10.836 -13.859 -10.18 1 95.69 131 THR B O 1
ATOM 2451 N N . VAL B 1 132 ? -9.117 -12.641 -10.953 1 97 132 VAL B N 1
ATOM 2452 C CA . VAL B 1 132 ? -8.227 -13.141 -9.906 1 97 132 VAL B CA 1
ATOM 2453 C C . VAL B 1 132 ? -8.25 -12.188 -8.719 1 97 132 VAL B C 1
ATOM 2455 O O . VAL B 1 132 ? -8.25 -10.969 -8.891 1 97 132 VAL B O 1
ATOM 2458 N N . VAL B 1 133 ? -8.305 -12.719 -7.516 1 94.31 133 VAL B N 1
ATOM 2459 C CA . VAL B 1 133 ? -8.344 -11.898 -6.312 1 94.31 133 VAL B CA 1
ATOM 2460 C C . VAL B 1 133 ? -7.176 -12.258 -5.402 1 94.31 133 VAL B C 1
ATOM 2462 O O . VAL B 1 133 ? -6.891 -13.438 -5.18 1 94.31 133 VAL B O 1
ATOM 2465 N N . ASN B 1 134 ? -6.559 -11.289 -4.949 1 92.5 134 ASN B N 1
ATOM 2466 C CA . ASN B 1 134 ? -5.422 -11.461 -4.051 1 92.5 134 ASN B CA 1
ATOM 2467 C C . ASN B 1 134 ? -5.203 -10.219 -3.188 1 92.5 134 ASN B C 1
ATOM 2469 O O . ASN B 1 134 ? -6.078 -9.359 -3.098 1 92.5 134 ASN B O 1
ATOM 2473 N N . MET B 1 135 ? -4.02 -10.156 -2.512 1 92.81 135 MET B N 1
ATOM 2474 C CA . MET B 1 135 ? -3.824 -9.039 -1.586 1 92.81 135 MET B CA 1
ATOM 2475 C C . MET B 1 135 ? -2.539 -8.281 -1.903 1 92.81 135 MET B C 1
ATOM 2477 O O . MET B 1 135 ? -2.145 -7.383 -1.162 1 92.81 135 MET B O 1
ATOM 2481 N N . GLU B 1 136 ? -1.843 -8.656 -3.076 1 96.62 136 GLU B N 1
ATOM 2482 C CA . GLU B 1 136 ? -0.51 -8.086 -3.258 1 96.62 136 GLU B CA 1
ATOM 2483 C C . GLU B 1 136 ? -0.342 -7.512 -4.66 1 96.62 136 GLU B C 1
ATOM 2485 O O . GLU B 1 136 ? 0.508 -6.648 -4.883 1 96.62 136 GLU B O 1
ATOM 2490 N N . ASP B 1 137 ? -1.109 -7.895 -5.594 1 98.06 137 ASP B N 1
ATOM 2491 C CA . ASP B 1 137 ? -0.759 -7.785 -7.008 1 98.06 137 ASP B CA 1
ATOM 2492 C C . ASP B 1 137 ? -0.637 -6.324 -7.43 1 98.06 137 ASP B C 1
ATOM 2494 O O . ASP B 1 137 ? 0.324 -5.945 -8.102 1 98.06 137 ASP B O 1
ATOM 2498 N N . TYR B 1 138 ? -1.601 -5.547 -7.074 1 97.62 138 TYR B N 1
ATOM 2499 C CA . TYR B 1 138 ? -1.586 -4.156 -7.52 1 97.62 138 TYR B CA 1
ATOM 2500 C C . TYR B 1 138 ? -0.327 -3.443 -7.043 1 97.62 138 TYR B C 1
ATOM 2502 O O . TYR B 1 138 ? 0.321 -2.732 -7.812 1 97.62 138 TYR B O 1
ATOM 2510 N N . THR B 1 139 ? -0.022 -3.66 -5.789 1 97.56 139 THR B N 1
ATOM 2511 C CA . THR B 1 139 ? 1.155 -3.02 -5.215 1 97.56 139 THR B CA 1
ATOM 2512 C C . THR B 1 139 ? 2.424 -3.482 -5.926 1 97.56 139 THR B C 1
ATOM 2514 O O . THR B 1 139 ? 3.281 -2.666 -6.27 1 97.56 139 THR B O 1
ATOM 2517 N N . PHE B 1 140 ? 2.551 -4.754 -6.176 1 98.62 140 PHE B N 1
ATOM 2518 C CA . PHE B 1 140 ? 3.711 -5.266 -6.898 1 98.62 140 PHE B CA 1
ATOM 2519 C C . PHE B 1 140 ? 3.803 -4.641 -8.289 1 98.62 140 PHE B C 1
ATOM 2521 O O . PHE B 1 140 ? 4.867 -4.172 -8.688 1 98.62 140 PHE B O 1
ATOM 2528 N N . MET B 1 141 ? 2.645 -4.609 -8.953 1 98.06 141 MET B N 1
ATOM 2529 C CA . MET B 1 141 ? 2.615 -4.066 -10.305 1 98.06 141 MET B CA 1
ATOM 2530 C C . MET B 1 141 ? 3.035 -2.598 -10.312 1 98.06 141 MET B C 1
ATOM 2532 O O . MET B 1 141 ? 3.703 -2.143 -11.242 1 98.06 141 MET B O 1
ATOM 2536 N N . TYR B 1 142 ? 2.668 -1.927 -9.32 1 97.31 142 TYR B N 1
ATOM 2537 C CA . TYR B 1 142 ? 2.928 -0.494 -9.242 1 97.31 142 TYR B CA 1
ATOM 2538 C C . TYR B 1 142 ? 4.395 -0.224 -8.93 1 97.31 142 TYR B C 1
ATOM 2540 O O . TYR B 1 142 ? 4.977 0.735 -9.445 1 97.31 142 TYR B O 1
ATOM 2548 N N . LEU B 1 143 ? 5.027 -1.083 -8.156 1 98.06 143 LEU B N 1
ATOM 2549 C CA . LEU B 1 143 ? 6.34 -0.776 -7.598 1 98.06 143 LEU B CA 1
ATOM 2550 C C . LEU B 1 143 ? 7.441 -1.5 -8.367 1 98.06 143 LEU B C 1
ATOM 2552 O O . LEU B 1 143 ? 8.617 -1.151 -8.25 1 98.06 143 LEU B O 1
ATOM 2556 N N . LYS B 1 144 ? 7.082 -2.445 -9.086 1 97.56 144 LYS B N 1
ATOM 2557 C CA . LYS B 1 144 ? 8.039 -3.352 -9.711 1 97.56 144 LYS B CA 1
ATOM 2558 C C . LYS B 1 144 ? 8.867 -2.629 -10.773 1 97.56 144 LYS B C 1
ATOM 2560 O O . LYS B 1 144 ? 8.5 -1.548 -11.227 1 97.56 144 LYS B O 1
ATOM 2565 N N . LYS B 1 145 ? 9.984 -3.295 -11.172 1 96.94 145 LYS B N 1
ATOM 2566 C CA . LYS B 1 145 ? 10.711 -2.928 -12.383 1 96.94 145 LYS B CA 1
ATOM 2567 C C . LYS B 1 145 ? 9.984 -3.428 -13.625 1 96.94 145 LYS B C 1
ATOM 2569 O O . LYS B 1 145 ? 9.172 -4.348 -13.555 1 96.94 145 LYS B O 1
ATOM 2574 N N . PRO B 1 146 ? 10.281 -2.84 -14.758 1 96.69 146 PRO B N 1
ATOM 2575 C CA . PRO B 1 146 ? 9.523 -3.139 -15.977 1 96.69 146 PRO B CA 1
ATOM 2576 C C . PRO B 1 146 ? 9.547 -4.621 -16.344 1 96.69 146 PRO B C 1
ATOM 2578 O O . PRO B 1 146 ? 8.555 -5.164 -16.812 1 96.69 146 PRO B O 1
ATOM 2581 N N . GLN B 1 147 ? 10.688 -5.285 -16.109 1 97.38 147 GLN B N 1
ATOM 2582 C CA . GLN B 1 147 ? 10.836 -6.672 -16.531 1 97.38 147 GLN B CA 1
ATOM 2583 C C . GLN B 1 147 ? 10.188 -7.633 -15.539 1 97.38 147 GLN B C 1
ATOM 2585 O O . GLN B 1 147 ? 10.008 -8.812 -15.836 1 97.38 147 GLN B O 1
ATOM 2590 N N . ASP B 1 148 ? 9.922 -7.188 -14.305 1 98.62 148 ASP B N 1
ATOM 2591 C CA . ASP B 1 148 ? 9.336 -8.039 -13.273 1 98.62 148 ASP B CA 1
ATOM 2592 C C . ASP B 1 148 ? 7.883 -8.383 -13.609 1 98.62 148 ASP B C 1
ATOM 2594 O O . ASP B 1 148 ? 7.199 -7.621 -14.289 1 98.62 148 ASP B O 1
ATOM 2598 N N . PHE B 1 149 ? 7.418 -9.492 -13.125 1 98.81 149 PHE B N 1
ATOM 2599 C CA . PHE B 1 149 ? 6.051 -9.883 -13.445 1 98.81 149 PHE B CA 1
ATOM 2600 C C . PHE B 1 149 ? 5.48 -10.797 -12.375 1 98.81 149 PHE B C 1
ATOM 2602 O O . PHE B 1 149 ? 6.133 -11.055 -11.359 1 98.81 149 PHE B O 1
ATOM 2609 N N . ILE B 1 150 ? 4.23 -11.219 -12.531 1 98.88 150 ILE B N 1
ATOM 2610 C CA . ILE B 1 150 ? 3.51 -11.969 -11.508 1 98.88 150 ILE B CA 1
ATOM 2611 C C . ILE B 1 150 ? 3.02 -13.289 -12.086 1 98.88 150 ILE B C 1
ATOM 2613 O O . ILE B 1 150 ? 2.4 -13.32 -13.156 1 98.88 150 ILE B O 1
ATOM 2617 N N . ILE B 1 151 ? 3.289 -14.289 -11.383 1 98.88 151 ILE B N 1
ATOM 2618 C CA . ILE B 1 151 ? 2.672 -15.586 -11.633 1 98.88 151 ILE B CA 1
ATOM 2619 C C . ILE B 1 151 ? 1.861 -16.016 -10.414 1 98.88 151 ILE B C 1
ATOM 2621 O O . ILE B 1 151 ? 2.379 -16.047 -9.289 1 98.88 151 ILE B O 1
ATOM 2625 N N . ARG B 1 152 ? 0.692 -16.391 -10.648 1 98.81 152 ARG B N 1
ATOM 2626 C CA . ARG B 1 152 ? -0.158 -16.938 -9.594 1 98.81 152 ARG B CA 1
ATOM 2627 C C . ARG B 1 152 ? -0.541 -18.375 -9.891 1 98.81 152 ARG B C 1
ATOM 2629 O O . ARG B 1 152 ? -0.685 -18.766 -11.055 1 98.81 152 ARG B O 1
ATOM 2636 N N . ILE B 1 153 ? -0.682 -19.094 -8.82 1 98.69 153 ILE B N 1
ATOM 2637 C CA . ILE B 1 153 ? -1.192 -20.453 -8.898 1 98.69 153 ILE B CA 1
ATOM 2638 C C . ILE B 1 153 ? -2.619 -20.5 -8.352 1 98.69 153 ILE B C 1
ATOM 2640 O O . ILE B 1 153 ? -2.869 -20.109 -7.211 1 98.69 153 ILE B O 1
ATOM 2644 N N . ILE B 1 154 ? -3.529 -20.969 -9.125 1 97.69 154 ILE B N 1
ATOM 2645 C CA . ILE B 1 154 ? -4.934 -21.016 -8.734 1 97.69 154 ILE B CA 1
ATOM 2646 C C . ILE B 1 154 ? -5.109 -21.953 -7.539 1 97.69 154 ILE B C 1
ATOM 2648 O O . ILE B 1 154 ? -4.812 -23.141 -7.629 1 97.69 154 ILE B O 1
ATOM 2652 N N . SER B 1 155 ? -5.645 -21.375 -6.465 1 95.81 155 SER B N 1
ATOM 2653 C CA . SER B 1 155 ? -5.699 -22.156 -5.227 1 95.81 155 SER B CA 1
ATOM 2654 C C . SER B 1 155 ? -7.137 -22.406 -4.797 1 95.81 155 SER B C 1
ATOM 2656 O O . SER B 1 155 ? -7.398 -23.297 -3.982 1 95.81 155 SER B O 1
ATOM 2658 N N . ASP B 1 156 ? -8.023 -21.594 -5.246 1 92.88 156 ASP B N 1
ATOM 2659 C CA . ASP B 1 156 ? -9.43 -21.766 -4.891 1 92.88 156 ASP B CA 1
ATOM 2660 C C . ASP B 1 156 ? -10.336 -20.938 -5.809 1 92.88 156 ASP B C 1
ATOM 2662 O O . ASP B 1 156 ? -9.844 -20.234 -6.691 1 92.88 156 ASP B O 1
ATOM 2666 N N . PHE B 1 157 ? -11.594 -21.188 -5.652 1 93.12 157 PHE B N 1
ATOM 2667 C CA . PHE B 1 157 ? -12.594 -20.578 -6.52 1 93.12 157 PHE B CA 1
ATOM 2668 C C . PHE B 1 157 ? -13.625 -19.812 -5.695 1 93.12 157 PHE B C 1
ATOM 2670 O O . PHE B 1 157 ? -14.039 -20.266 -4.625 1 93.12 157 PHE B O 1
ATOM 2677 N N . LEU B 1 158 ? -13.953 -18.734 -6.238 1 91.94 158 LEU B N 1
ATOM 2678 C CA . LEU B 1 158 ? -14.945 -17.891 -5.566 1 91.94 158 LEU B CA 1
ATOM 2679 C C . LEU B 1 158 ? -16.25 -17.844 -6.359 1 91.94 158 LEU B C 1
ATOM 2681 O O . LEU B 1 158 ? -16.234 -17.906 -7.59 1 91.94 158 LEU B O 1
ATOM 2685 N N . PRO B 1 159 ? -17.391 -17.641 -5.691 1 89.75 159 PRO B N 1
ATOM 2686 C CA . PRO B 1 159 ? -17.562 -17.562 -4.238 1 89.75 159 PRO B CA 1
ATOM 2687 C C . PRO B 1 159 ? -17.422 -18.922 -3.559 1 89.75 159 PRO B C 1
ATOM 2689 O O . PRO B 1 159 ? -17.656 -19.953 -4.188 1 89.75 159 PRO B O 1
ATOM 2692 N N . HIS B 1 160 ? -16.922 -18.844 -2.316 1 84.94 160 HIS B N 1
ATOM 2693 C CA . HIS B 1 160 ? -16.922 -20.078 -1.543 1 84.94 160 HIS B CA 1
ATOM 2694 C C . HIS B 1 160 ? -18.328 -20.5 -1.148 1 84.94 160 HIS B C 1
ATOM 2696 O O . HIS B 1 160 ? -19.031 -19.75 -0.473 1 84.94 160 HIS B O 1
ATOM 2702 N N . GLU B 1 161 ? -18.672 -21.594 -1.611 1 78.06 161 GLU B N 1
ATOM 2703 C CA . GLU B 1 161 ? -19.984 -22.109 -1.222 1 78.06 161 GLU B CA 1
ATOM 2704 C C . GLU B 1 161 ? -19.969 -22.625 0.214 1 78.06 161 GLU B C 1
ATOM 2706 O O . GLU B 1 161 ? -21 -22.562 0.907 1 78.06 161 GLU B O 1
ATOM 2711 N N . THR B 1 162 ? -18.828 -23.141 0.605 1 78.69 162 THR B N 1
ATOM 2712 C CA . THR B 1 162 ? -18.625 -23.656 1.957 1 78.69 162 THR B CA 1
ATOM 2713 C C . THR B 1 162 ? -17.312 -23.125 2.541 1 78.69 162 THR B C 1
ATOM 2715 O O . THR B 1 162 ? -16.438 -22.672 1.803 1 78.69 162 THR B O 1
ATOM 2718 N N . GLU B 1 163 ? -17.391 -23.109 3.857 1 79.88 163 GLU B N 1
ATOM 2719 C CA . GLU B 1 163 ? -16.125 -22.75 4.512 1 79.88 163 GLU B CA 1
ATOM 2720 C C . GLU B 1 163 ? -15.016 -23.719 4.156 1 79.88 163 GLU B C 1
ATOM 2722 O O . GLU B 1 163 ? -15.227 -24.938 4.137 1 79.88 163 GLU B O 1
ATOM 2727 N N . ILE B 1 164 ? -13.906 -23.156 3.768 1 77.56 164 ILE B N 1
ATOM 2728 C CA . ILE B 1 164 ? -12.805 -24.016 3.379 1 77.56 164 ILE B CA 1
ATOM 2729 C C . ILE B 1 164 ? -11.609 -23.781 4.305 1 77.56 164 ILE B C 1
ATOM 2731 O O . ILE B 1 164 ? -11.469 -22.703 4.883 1 77.56 164 ILE B O 1
ATOM 2735 N N . ASP B 1 165 ? -10.906 -24.859 4.586 1 83.69 165 ASP B N 1
ATOM 2736 C CA . ASP B 1 165 ? -9.578 -24.75 5.168 1 83.69 165 ASP B CA 1
ATOM 2737 C C . ASP B 1 165 ? -8.523 -24.5 4.086 1 83.69 165 ASP B C 1
ATOM 2739 O O . ASP B 1 165 ? -8.117 -25.438 3.387 1 83.69 165 ASP B O 1
ATOM 2743 N N . PHE B 1 166 ? -8.094 -23.312 4.012 1 83.75 166 PHE B N 1
ATOM 2744 C CA . PHE B 1 166 ? -7.176 -22.875 2.965 1 83.75 166 PHE B CA 1
ATOM 2745 C C . PHE B 1 166 ? -5.938 -23.75 2.926 1 83.75 166 PHE B C 1
ATOM 2747 O O . PHE B 1 166 ? -5.52 -24.203 1.854 1 83.75 166 PHE B O 1
ATOM 2754 N N . PHE B 1 167 ? -5.328 -24.094 4.027 1 86.5 167 PHE B N 1
ATOM 2755 C CA . PHE B 1 167 ? -4.078 -24.828 4.082 1 86.5 167 PHE B CA 1
ATOM 2756 C C . PHE B 1 167 ? -4.289 -26.281 3.654 1 86.5 167 PHE B C 1
ATOM 2758 O O . PHE B 1 167 ? -3.393 -26.891 3.072 1 86.5 167 PHE B O 1
ATOM 2765 N N . GLU B 1 168 ? -5.469 -26.703 3.947 1 89.38 168 GLU B N 1
ATOM 2766 C CA . GLU B 1 168 ? -5.797 -28.031 3.471 1 89.38 168 GLU B CA 1
ATOM 2767 C C . GLU B 1 168 ? -6.031 -28.047 1.964 1 89.38 168 GLU B C 1
ATOM 2769 O O . GLU B 1 168 ? -5.621 -28.984 1.271 1 89.38 168 GLU B O 1
ATOM 2774 N N . GLU B 1 169 ? -6.602 -27 1.52 1 87.56 169 GLU B N 1
ATOM 2775 C CA . GLU B 1 169 ? -6.949 -26.906 0.105 1 87.56 169 GLU B CA 1
ATOM 2776 C C . GLU B 1 169 ? -5.699 -26.844 -0.768 1 87.56 169 GLU B C 1
ATOM 2778 O O . GLU B 1 169 ? -5.684 -27.391 -1.875 1 87.56 169 GLU B O 1
ATOM 2783 N N . VAL B 1 170 ? -4.672 -26.281 -0.251 1 93.38 170 VAL B N 1
ATOM 2784 C CA . VAL B 1 170 ? -3.543 -25.984 -1.128 1 93.38 170 VAL B CA 1
ATOM 2785 C C . VAL B 1 170 ? -2.467 -27.062 -0.952 1 93.38 170 VAL B C 1
ATOM 2787 O O . VAL B 1 170 ? -1.437 -27.031 -1.627 1 93.38 170 VAL B O 1
ATOM 2790 N N . LYS B 1 171 ? -2.67 -27.969 -0.123 1 93.94 171 LYS B N 1
ATOM 2791 C CA . LYS B 1 171 ? -1.673 -28.969 0.221 1 93.94 171 LYS B CA 1
ATOM 2792 C C . LYS B 1 171 ? -1.192 -29.719 -1.021 1 93.94 171 LYS B C 1
ATOM 2794 O O . LYS B 1 171 ? 0.006 -29.953 -1.187 1 93.94 171 LYS B O 1
ATOM 2799 N N . GLY B 1 172 ? -2.062 -30.062 -1.845 1 95.44 172 GLY B N 1
ATOM 2800 C CA . GLY B 1 172 ? -1.728 -30.891 -2.994 1 95.44 172 GLY B CA 1
ATOM 2801 C C . GLY B 1 172 ? -1.251 -30.094 -4.188 1 95.44 172 GLY B C 1
ATOM 2802 O O . GLY B 1 172 ? -0.829 -30.656 -5.199 1 95.44 172 GLY B O 1
ATOM 2803 N N . ILE B 1 173 ? -1.245 -28.828 -4.125 1 97.75 173 ILE B N 1
ATOM 2804 C CA . ILE B 1 173 ? -0.896 -27.969 -5.246 1 97.75 173 ILE B CA 1
ATOM 2805 C C . ILE B 1 173 ? 0.623 -27.906 -5.391 1 97.75 173 ILE B C 1
ATOM 2807 O O . ILE B 1 173 ? 1.34 -27.75 -4.398 1 97.75 173 ILE B O 1
ATOM 2811 N N . GLN B 1 174 ? 1.072 -28.047 -6.645 1 97.94 174 GLN B N 1
ATOM 2812 C CA . GLN B 1 174 ? 2.496 -27.969 -6.949 1 97.94 174 GLN B CA 1
ATOM 2813 C C . GLN B 1 174 ? 2.818 -26.703 -7.762 1 97.94 174 GLN B C 1
ATOM 2815 O O . GLN B 1 174 ? 2.018 -26.281 -8.594 1 97.94 174 GLN B O 1
ATOM 2820 N N . PHE B 1 175 ? 4.047 -26.188 -7.57 1 98.62 175 PHE B N 1
ATOM 2821 C CA . PHE B 1 175 ? 4.469 -24.969 -8.258 1 98.62 175 PHE B CA 1
ATOM 2822 C C . PHE B 1 175 ? 5.406 -25.297 -9.414 1 98.62 175 PHE B C 1
ATOM 2824 O O . PHE B 1 175 ? 5.973 -24.391 -10.039 1 98.62 175 PHE B O 1
ATOM 2831 N N . LEU B 1 176 ? 5.527 -26.547 -9.773 1 98.5 176 LEU B N 1
ATOM 2832 C CA . LEU B 1 176 ? 6.52 -27.016 -10.734 1 98.5 176 LEU B CA 1
ATOM 2833 C C . LEU B 1 176 ? 6.281 -26.406 -12.102 1 98.5 176 LEU B C 1
ATOM 2835 O O . LEU B 1 176 ? 7.223 -25.922 -12.75 1 98.5 176 LEU B O 1
ATOM 2839 N N . GLU B 1 177 ? 5.039 -26.375 -12.555 1 98.12 177 GLU B N 1
ATOM 2840 C CA . GLU B 1 177 ? 4.734 -25.828 -13.875 1 98.12 177 GLU B CA 1
ATOM 2841 C C . GLU B 1 177 ? 5.16 -24.359 -13.977 1 98.12 177 GLU B C 1
ATOM 2843 O O . GLU B 1 177 ? 5.66 -23.938 -15.016 1 98.12 177 GLU B O 1
ATOM 2848 N N . ALA B 1 178 ? 4.934 -23.641 -12.945 1 98.56 178 ALA B N 1
ATOM 2849 C CA . ALA B 1 178 ? 5.328 -22.234 -12.922 1 98.56 178 ALA B CA 1
ATOM 2850 C C . ALA B 1 178 ? 6.844 -22.078 -13.008 1 98.56 178 ALA B C 1
ATOM 2852 O O . ALA B 1 178 ? 7.352 -21.234 -13.742 1 98.56 178 ALA B O 1
ATOM 2853 N N . VAL B 1 179 ? 7.59 -22.891 -12.289 1 98.38 179 VAL B N 1
ATOM 2854 C CA . VAL B 1 179 ? 9.047 -22.812 -12.266 1 98.38 179 VAL B CA 1
ATOM 2855 C C . VAL B 1 179 ? 9.609 -23.219 -13.625 1 98.38 179 VAL B C 1
ATOM 2857 O O . VAL B 1 179 ? 10.578 -22.625 -14.102 1 98.38 179 VAL B O 1
ATOM 2860 N N . ILE B 1 180 ? 8.984 -24.203 -14.227 1 97.69 180 ILE B N 1
ATOM 2861 C CA . ILE B 1 180 ? 9.398 -24.625 -15.562 1 97.69 180 ILE B CA 1
ATOM 2862 C C . ILE B 1 180 ? 9.266 -23.453 -16.531 1 97.69 180 ILE B C 1
ATOM 2864 O O . ILE B 1 180 ? 10.133 -23.234 -17.391 1 97.69 180 ILE B O 1
ATOM 2868 N N . GLU B 1 181 ? 8.211 -22.703 -16.422 1 97.25 181 GLU B N 1
ATOM 2869 C CA . GLU B 1 181 ? 8.016 -21.547 -17.281 1 97.25 181 GLU B CA 1
ATOM 2870 C C . GLU B 1 181 ? 9.102 -20.5 -17.062 1 97.25 181 GLU B C 1
ATOM 2872 O O . GLU B 1 181 ? 9.562 -19.859 -18.016 1 97.25 181 GLU B O 1
ATOM 2877 N N . LEU B 1 182 ? 9.492 -20.297 -15.812 1 97.19 182 LEU B N 1
ATOM 2878 C CA . LEU B 1 182 ? 10.555 -19.344 -15.492 1 97.19 182 LEU B CA 1
ATOM 2879 C C . LEU B 1 182 ? 11.867 -19.766 -16.156 1 97.19 182 LEU B C 1
ATOM 2881 O O . LEU B 1 182 ? 12.641 -18.906 -16.594 1 97.19 182 LEU B O 1
ATOM 2885 N N . GLU B 1 183 ? 12.125 -21.031 -16.297 1 96.94 183 GLU B N 1
ATOM 2886 C CA . GLU B 1 183 ? 13.367 -21.562 -16.859 1 96.94 183 GLU B CA 1
ATOM 2887 C C . GLU B 1 183 ? 13.438 -21.297 -18.359 1 96.94 183 GLU B C 1
ATOM 2889 O O . GLU B 1 183 ? 14.508 -21.406 -18.969 1 96.94 183 GLU B O 1
ATOM 2894 N N . LYS B 1 184 ? 12.32 -20.938 -18.891 1 95 184 LYS B N 1
ATOM 2895 C CA . LYS B 1 184 ? 12.281 -20.688 -20.328 1 95 184 LYS B CA 1
ATOM 2896 C C . LYS B 1 184 ? 12.641 -19.25 -20.656 1 95 184 LYS B C 1
ATOM 2898 O O . LYS B 1 184 ? 12.828 -18.891 -21.812 1 95 184 LYS B O 1
ATOM 2903 N N . ILE B 1 185 ? 12.719 -18.453 -19.672 1 93.12 185 ILE B N 1
ATOM 2904 C CA . ILE B 1 185 ? 13.008 -17.031 -19.891 1 93.12 185 ILE B CA 1
ATOM 2905 C C . ILE B 1 185 ? 14.5 -16.859 -20.156 1 93.12 185 ILE B C 1
ATOM 2907 O O . ILE B 1 185 ? 15.336 -17.406 -19.453 1 93.12 185 ILE B O 1
#

Sequence (370 aa):
MAKIIILTPMEIEKKKVETALSQLSNLTHSYHIVVSGIGREITAKTLMNLPAHDLCVLMGFAAIVGKESELPPYLALGKPIEITNASLYGYEGGLFENGKPIAVNPQTNLPCLHSLTSDKFVRTTNLAVQTVVNMEDYTFMYLKKPQDFIIRIISDFLPHETEIDFFEEVKGIQFLEAVIELEKIMAKIIILTPMEIEKKKVETALSQLSNLTHSYHIVVSGIGREITAKTLMNLPAHDLCVLMGFAAIVGKESELPPYLALGKPIEITNASLYGYEGGLFENGKPIAVNPQTNLPCLHSLTSDKFVRTTNLAVQTVVNMEDYTFMYLKKPQDFIIRIISDFLPHETEIDFFEEVKGIQFLEAVIELEKI

Foldseek 3Di:
DWEEEEEEADPVVVVLVVVLVVVDDDFPYHYDYHHQHFALVSLVVCLVPDDDTDEYEYEEAWEFADDQVPDDPCLHAQHKAWEFKEFEVPQDADPVRHGPIDGADDPFPGHYAYEYAYRDDDQADPDDGGYIYGHHQVSCRVSDDRNYTYMHGYQYYPNDPDDDDSCVSCVPHHCNVVVVRVSVD/DWEEEEEEADPVVVVQVVVLVVVDDDFPYHYDYHHQHFALVSLVVCLVDDDDTDEYEYEEAWEFADDQVPDDPCLHAQHKAWEFKEFEPPQDADPVRHRPIDGADDPFPGHYAYEYAYRDDDQADPDDGGYIYGHHQVSCRVSDDRNYTYMHGYQYYPNDPDDDDSCVSCVPHHCNVVVVRVSVD

Radius of gyration: 22.52 Å; Cα contacts (8 Å, |Δi|>4): 773; chains: 2; bounding box: 45×65×43 Å

InterPro domains:
  IPR035994 Nucleoside phosphorylase superfamily [G3DSA:3.40.50.1580] (1-183)

Solvent-accessible surface area (backbone atoms only — not comparable to full-atom values): 20364 Å² total; per-residue (Å²): 119,49,43,32,33,41,38,13,42,41,69,70,46,47,52,35,46,53,52,30,52,69,71,51,90,78,72,63,51,47,80,46,80,44,70,39,39,55,22,45,62,40,38,49,48,40,64,65,64,58,73,94,63,75,34,45,33,42,39,36,73,26,33,30,27,43,53,67,89,77,44,60,77,77,65,31,84,36,32,49,32,28,55,30,27,26,22,35,59,83,54,76,74,58,96,64,47,47,45,58,72,45,76,54,79,77,91,64,91,52,59,70,37,44,33,33,20,32,89,58,90,80,51,71,69,88,66,60,73,61,34,28,42,43,37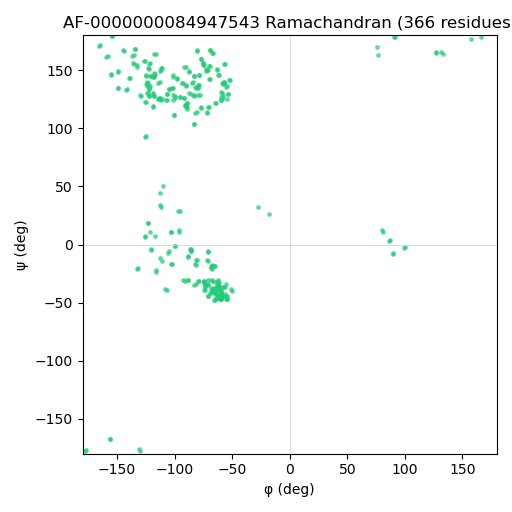,39,56,32,47,48,67,70,64,51,58,91,85,35,49,38,38,32,27,30,52,48,49,32,53,54,89,60,93,72,59,64,72,68,60,42,62,82,51,58,42,40,69,53,53,56,55,57,60,72,105,119,50,43,31,34,40,36,15,42,41,69,71,46,47,53,35,45,52,53,32,54,70,71,49,90,79,72,63,51,46,79,46,79,43,70,41,38,59,23,47,60,41,37,49,48,41,65,65,65,57,72,94,64,77,36,44,32,42,39,36,72,28,33,30,27,43,54,66,90,76,42,60,77,75,65,32,85,38,32,49,32,28,54,32,29,27,21,35,59,83,55,77,75,60,95,58,47,50,43,58,72,45,76,56,79,78,92,66,91,52,57,72,39,44,34,31,19,31,88,59,90,80,51,71,69,89,66,60,73,60,34,28,42,42,38,40,56,32,44,48,67,71,63,51,58,90,85,34,48,38,38,32,28,30,52,48,50,34,54,54,89,58,93,74,60,66,72,68,61,43,62,83,49,58,41,39,69,52,51,56,56,57,60,70,105